Protein AF-A0A9D4YZ80-F1 (afdb_monomer)

Structure (mmCIF, N/CA/C/O backbone):
data_AF-A0A9D4YZ80-F1
#
_entry.id   AF-A0A9D4YZ80-F1
#
loop_
_atom_site.group_PDB
_atom_site.id
_atom_site.type_symbol
_atom_site.label_atom_id
_atom_site.label_alt_id
_atom_site.label_comp_id
_atom_site.label_asym_id
_atom_site.label_entity_id
_atom_site.label_seq_id
_atom_site.pdbx_PDB_ins_code
_atom_site.Cartn_x
_atom_site.Cartn_y
_atom_site.Cartn_z
_atom_site.occupancy
_atom_site.B_iso_or_equiv
_atom_site.auth_seq_id
_atom_site.auth_comp_id
_atom_site.auth_asym_id
_atom_site.auth_atom_id
_atom_site.pdbx_PDB_model_num
ATOM 1 N N . MET A 1 1 ? 17.895 -20.920 -11.383 1.00 48.09 1 MET A N 1
ATOM 2 C CA . MET A 1 1 ? 16.432 -21.147 -11.436 1.00 48.09 1 MET A CA 1
ATOM 3 C C . MET A 1 1 ? 15.690 -19.825 -11.535 1.00 48.09 1 MET A C 1
ATOM 5 O O . MET A 1 1 ? 15.567 -19.125 -10.533 1.00 48.09 1 MET A O 1
ATOM 9 N N . ASP A 1 2 ? 15.271 -19.435 -12.742 1.00 54.12 2 ASP A N 1
ATOM 10 C CA . ASP A 1 2 ? 14.432 -18.252 -12.978 1.00 54.12 2 ASP A CA 1
ATOM 11 C C . ASP A 1 2 ? 13.034 -18.451 -12.386 1.00 54.12 2 ASP A C 1
ATOM 13 O O . ASP A 1 2 ? 12.357 -19.422 -12.682 1.00 54.12 2 ASP A O 1
ATOM 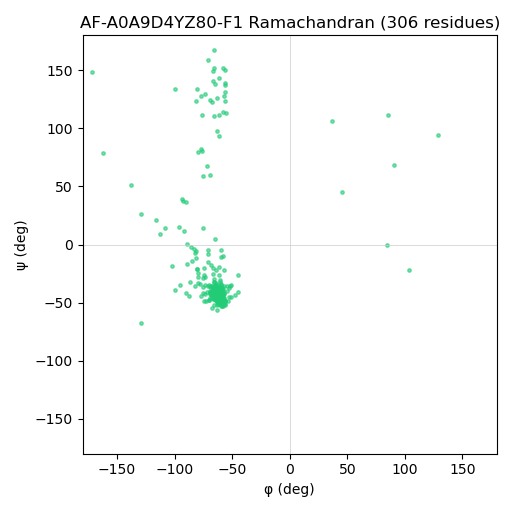17 N N . ILE A 1 3 ? 12.637 -17.543 -11.488 1.00 58.16 3 ILE A N 1
ATOM 18 C CA . ILE A 1 3 ? 11.350 -17.590 -10.761 1.00 58.16 3 ILE A CA 1
ATOM 19 C C . ILE A 1 3 ? 10.219 -17.001 -11.612 1.00 58.16 3 ILE A C 1
ATOM 21 O O . ILE A 1 3 ? 9.056 -17.022 -11.225 1.00 58.16 3 ILE A O 1
ATOM 25 N N . PHE A 1 4 ? 10.540 -16.477 -12.795 1.00 57.41 4 PHE A N 1
ATOM 26 C CA . PHE A 1 4 ? 9.513 -16.173 -13.774 1.00 57.41 4 PHE A CA 1
ATOM 27 C C . PHE A 1 4 ? 9.100 -17.501 -14.390 1.00 57.41 4 PHE A C 1
ATOM 29 O O . PHE A 1 4 ? 9.925 -18.122 -15.060 1.00 57.41 4 PHE A O 1
ATOM 36 N N . PRO A 1 5 ? 7.875 -17.975 -14.141 1.00 61.09 5 PRO A N 1
ATOM 37 C CA . PRO A 1 5 ? 7.445 -19.198 -14.774 1.00 61.09 5 PRO A CA 1
ATOM 38 C C . PRO A 1 5 ? 7.456 -18.989 -16.296 1.00 61.09 5 PRO A C 1
ATOM 40 O O . PRO A 1 5 ? 7.176 -17.889 -16.783 1.00 61.09 5 PRO A O 1
ATOM 43 N N . ALA A 1 6 ? 7.832 -20.035 -17.033 1.00 66.62 6 ALA A N 1
ATOM 44 C CA . ALA A 1 6 ? 8.187 -19.978 -18.457 1.00 66.62 6 ALA A CA 1
ATOM 45 C C . ALA A 1 6 ? 7.082 -19.428 -19.387 1.00 66.62 6 ALA A C 1
ATOM 47 O O . ALA A 1 6 ? 7.341 -19.145 -20.549 1.00 66.62 6 ALA A O 1
ATOM 48 N N . TRP A 1 7 ? 5.861 -19.244 -18.881 1.00 68.44 7 TRP A N 1
ATOM 49 C CA . TRP A 1 7 ? 4.706 -18.728 -19.616 1.00 68.44 7 TRP A CA 1
ATOM 50 C C . TRP A 1 7 ? 4.600 -17.195 -19.654 1.00 68.44 7 TRP A C 1
ATOM 52 O O . TRP A 1 7 ? 3.684 -16.669 -20.286 1.00 68.44 7 TRP A O 1
ATOM 62 N N . PHE A 1 8 ? 5.498 -16.445 -19.002 1.00 74.50 8 PHE A N 1
ATOM 63 C CA . PHE A 1 8 ? 5.501 -14.987 -19.152 1.00 74.50 8 PHE A CA 1
ATOM 64 C C . PHE A 1 8 ? 6.123 -14.564 -20.491 1.00 74.50 8 PHE A C 1
ATOM 66 O O . PHE A 1 8 ? 7.267 -14.928 -20.762 1.00 74.50 8 PHE A O 1
ATOM 73 N N . PRO A 1 9 ? 5.441 -13.723 -21.294 1.00 85.19 9 PRO A N 1
ATOM 74 C CA . PRO A 1 9 ? 6.033 -13.166 -22.504 1.00 85.19 9 PRO A CA 1
ATOM 75 C C . PRO A 1 9 ? 7.337 -12.426 -22.181 1.00 85.19 9 PRO A C 1
ATOM 77 O O . PRO A 1 9 ? 7.382 -11.633 -21.237 1.00 85.19 9 PRO A O 1
ATOM 80 N N . GLU A 1 10 ? 8.384 -12.599 -22.992 1.00 87.00 10 GLU A N 1
ATOM 81 C CA . GLU A 1 10 ? 9.694 -11.956 -22.769 1.00 87.00 10 GLU A CA 1
ATOM 82 C C . GLU A 1 10 ? 9.592 -10.435 -22.592 1.00 87.00 10 GLU A C 1
ATOM 84 O O . GLU A 1 10 ? 10.262 -9.842 -21.743 1.00 87.00 10 GLU A O 1
ATOM 89 N N . ARG A 1 11 ? 8.688 -9.794 -23.347 1.00 87.12 11 ARG A N 1
ATOM 90 C CA . ARG A 1 11 ? 8.408 -8.353 -23.243 1.00 87.12 11 ARG A CA 1
ATOM 91 C C . ARG A 1 11 ? 7.941 -7.950 -21.847 1.00 87.12 11 ARG A C 1
ATOM 93 O O . ARG A 1 11 ? 8.291 -6.873 -21.370 1.00 87.12 11 ARG A O 1
ATOM 100 N N . GLU A 1 12 ? 7.158 -8.800 -21.190 1.00 88.62 12 GLU A N 1
ATOM 101 C CA . GLU A 1 12 ? 6.686 -8.548 -19.835 1.00 88.62 12 GLU A CA 1
ATOM 102 C C . GLU A 1 12 ? 7.825 -8.691 -18.821 1.00 88.62 12 GLU A C 1
ATOM 104 O O . GLU A 1 12 ? 7.966 -7.848 -17.935 1.00 88.62 12 GLU A O 1
ATOM 109 N N . VAL A 1 13 ? 8.688 -9.697 -18.979 1.00 88.50 13 VAL A N 1
ATOM 110 C CA . VAL A 1 13 ? 9.878 -9.866 -18.132 1.00 88.50 13 VAL A CA 1
ATOM 111 C C . VAL A 1 13 ? 10.822 -8.666 -18.269 1.00 88.50 13 VAL A C 1
ATOM 113 O O . VAL A 1 13 ? 11.297 -8.147 -17.256 1.00 88.50 13 VAL A O 1
ATOM 116 N N . ALA A 1 14 ? 11.050 -8.181 -19.493 1.00 90.75 14 ALA A N 1
ATOM 117 C CA . ALA A 1 14 ? 11.867 -6.999 -19.759 1.00 90.75 14 ALA A CA 1
ATOM 118 C C . ALA A 1 14 ? 11.287 -5.743 -19.089 1.00 90.75 14 ALA A C 1
ATOM 120 O O . ALA A 1 14 ? 11.984 -5.093 -18.309 1.00 90.75 14 ALA A O 1
ATOM 121 N N . PHE A 1 15 ? 9.994 -5.463 -19.298 1.00 91.88 15 PHE A N 1
ATOM 122 C CA . PHE A 1 15 ? 9.301 -4.343 -18.652 1.00 91.88 15 PHE A CA 1
ATOM 123 C C . PHE A 1 15 ? 9.448 -4.385 -17.126 1.00 91.88 15 PHE A C 1
ATOM 125 O O . PHE A 1 15 ? 9.825 -3.390 -16.506 1.00 91.88 15 PHE A O 1
ATOM 132 N N . ARG A 1 16 ? 9.204 -5.551 -16.514 1.00 89.25 16 ARG A N 1
ATOM 133 C CA . ARG A 1 16 ? 9.289 -5.737 -15.058 1.00 89.25 16 ARG A CA 1
ATOM 134 C C . ARG A 1 16 ? 10.690 -5.463 -14.524 1.00 89.25 16 ARG A C 1
ATOM 136 O O . ARG A 1 16 ? 10.823 -4.780 -13.511 1.00 89.25 16 ARG A O 1
ATOM 143 N N . ARG A 1 17 ? 11.726 -5.974 -15.197 1.00 91.38 17 ARG A N 1
ATOM 144 C CA . ARG A 1 17 ? 13.127 -5.743 -14.812 1.00 91.38 17 ARG A CA 1
ATOM 145 C C . ARG A 1 17 ? 13.478 -4.260 -14.898 1.00 91.38 17 ARG A C 1
ATOM 147 O O . ARG A 1 17 ? 14.006 -3.721 -13.931 1.00 91.38 17 ARG A O 1
ATOM 154 N N . THR A 1 18 ? 13.124 -3.589 -15.995 1.00 91.88 18 THR A N 1
ATOM 155 C CA . THR A 1 18 ? 13.374 -2.150 -16.173 1.00 91.88 18 THR A CA 1
ATOM 156 C C . THR A 1 18 ? 12.630 -1.311 -15.133 1.00 91.88 18 THR A C 1
ATOM 158 O O . THR A 1 18 ? 13.215 -0.412 -14.534 1.00 91.88 18 THR A O 1
ATOM 161 N N . ALA A 1 19 ? 11.357 -1.615 -14.867 1.00 89.69 19 ALA A N 1
ATOM 162 C CA . ALA A 1 19 ? 10.563 -0.904 -13.868 1.00 89.69 19 ALA A CA 1
ATOM 163 C C . ALA A 1 19 ? 11.130 -1.081 -12.449 1.00 89.69 19 ALA A C 1
ATOM 165 O O . ALA A 1 19 ? 11.281 -0.101 -11.718 1.00 89.69 19 ALA A O 1
ATOM 166 N N . ALA A 1 20 ? 11.486 -2.314 -12.072 1.00 91.12 20 ALA A N 1
ATOM 167 C CA . ALA A 1 20 ? 12.086 -2.616 -10.775 1.00 91.12 20 ALA A CA 1
ATOM 168 C C . ALA A 1 20 ? 13.453 -1.941 -10.598 1.00 91.12 20 ALA A C 1
ATOM 170 O O . ALA A 1 20 ? 13.733 -1.404 -9.527 1.00 91.12 20 ALA A O 1
ATOM 171 N N . ASP A 1 21 ? 14.279 -1.917 -11.645 1.00 92.31 21 ASP A N 1
ATOM 172 C CA . ASP A 1 21 ? 15.579 -1.251 -11.603 1.00 92.31 21 ASP A CA 1
ATOM 173 C C . ASP A 1 21 ? 15.441 0.270 -11.424 1.00 92.31 21 ASP A C 1
ATOM 175 O O . ASP A 1 21 ? 16.086 0.851 -10.549 1.00 92.31 21 ASP A O 1
ATOM 179 N N . ARG A 1 22 ? 14.514 0.907 -12.155 1.00 89.19 22 ARG A N 1
ATOM 180 C CA . ARG A 1 22 ? 14.208 2.342 -11.999 1.00 89.19 22 ARG A CA 1
ATOM 181 C C . ARG A 1 22 ? 13.734 2.691 -10.584 1.00 89.19 22 ARG A C 1
ATOM 183 O O . ARG A 1 22 ? 14.051 3.768 -10.085 1.00 89.19 22 ARG A O 1
ATOM 190 N N . CYS A 1 23 ? 13.000 1.795 -9.923 1.00 89.38 23 CYS A N 1
ATOM 191 C CA . CYS A 1 23 ? 12.493 2.035 -8.568 1.00 89.38 23 CYS A CA 1
ATOM 192 C C . CYS A 1 23 ? 13.538 1.788 -7.469 1.00 89.38 23 CYS A C 1
ATOM 194 O O . CYS A 1 23 ? 13.414 2.361 -6.390 1.00 89.38 23 CYS A O 1
ATOM 196 N N . ALA A 1 24 ? 14.596 1.012 -7.732 1.00 91.75 24 ALA A N 1
ATOM 197 C CA . ALA A 1 24 ? 15.526 0.542 -6.703 1.00 91.75 24 ALA A CA 1
ATOM 198 C C . ALA A 1 24 ? 16.145 1.671 -5.856 1.00 91.75 24 ALA A C 1
ATOM 200 O O . ALA A 1 24 ? 16.268 1.546 -4.640 1.00 91.75 24 ALA A O 1
ATOM 201 N N . ASN A 1 25 ? 16.508 2.803 -6.468 1.00 88.88 25 ASN A N 1
ATOM 202 C CA . ASN A 1 25 ? 17.097 3.927 -5.732 1.00 88.88 25 ASN A CA 1
ATOM 203 C C . ASN A 1 25 ? 16.081 4.612 -4.801 1.00 88.88 25 ASN A C 1
ATOM 205 O O . ASN A 1 25 ? 16.428 4.941 -3.664 1.00 88.88 25 ASN A O 1
ATOM 209 N N . ALA A 1 26 ? 14.845 4.802 -5.274 1.00 87.44 26 ALA A N 1
ATOM 210 C CA . ALA A 1 26 ? 13.761 5.379 -4.482 1.00 87.44 26 ALA A CA 1
ATOM 211 C C . ALA A 1 26 ? 13.359 4.436 -3.341 1.00 87.44 26 ALA A C 1
ATOM 213 O O . ALA A 1 26 ? 13.242 4.873 -2.198 1.00 87.44 26 ALA A O 1
ATOM 214 N N . ASP A 1 27 ? 13.256 3.137 -3.634 1.00 90.38 27 ASP A N 1
ATOM 215 C CA . ASP A 1 27 ? 12.972 2.098 -2.645 1.00 90.38 27 ASP A CA 1
ATOM 216 C C . ASP A 1 27 ? 14.057 2.083 -1.557 1.00 90.38 27 ASP A C 1
ATOM 218 O O . ASP A 1 27 ? 13.745 2.126 -0.372 1.00 90.38 27 ASP A O 1
ATOM 222 N N . ARG A 1 28 ? 15.345 2.134 -1.927 1.00 91.81 28 ARG A N 1
ATOM 223 C CA . ARG A 1 28 ? 16.458 2.209 -0.964 1.00 91.81 28 ARG A CA 1
ATOM 224 C C . ARG A 1 28 ? 16.335 3.406 -0.022 1.00 91.81 28 ARG A C 1
ATOM 226 O O . ARG A 1 28 ? 16.530 3.253 1.182 1.00 91.81 28 ARG A O 1
ATOM 233 N N . ALA A 1 29 ? 16.080 4.595 -0.570 1.00 87.88 29 ALA A N 1
ATOM 234 C CA . ALA A 1 29 ? 15.945 5.806 0.232 1.00 87.88 29 ALA A CA 1
ATOM 235 C C . ALA A 1 29 ? 14.743 5.696 1.180 1.00 87.88 29 ALA A C 1
ATOM 237 O O . ALA A 1 29 ? 14.896 5.909 2.382 1.00 87.88 29 ALA A O 1
ATOM 238 N N . GLY A 1 30 ? 13.584 5.282 0.658 1.00 84.88 30 GLY A N 1
ATOM 239 C CA . GLY A 1 30 ? 12.366 5.093 1.443 1.00 84.88 30 GLY A CA 1
ATOM 240 C C . GLY A 1 30 ? 12.535 4.079 2.574 1.00 84.88 30 GLY A C 1
ATOM 241 O O . GLY A 1 30 ? 12.117 4.345 3.697 1.00 84.88 30 GLY A O 1
ATOM 242 N N . LEU A 1 31 ? 13.209 2.953 2.319 1.00 89.56 31 LEU A N 1
ATOM 243 C CA . LEU A 1 31 ? 13.448 1.911 3.322 1.00 89.56 31 LEU A CA 1
ATOM 244 C C . LEU A 1 31 ? 14.335 2.385 4.474 1.00 89.56 31 LEU A C 1
ATOM 246 O O . LEU A 1 31 ? 13.997 2.144 5.630 1.00 89.56 31 LEU A O 1
ATOM 250 N N . ARG A 1 32 ? 15.429 3.098 4.180 1.00 89.81 32 ARG A N 1
ATOM 251 C CA . ARG A 1 32 ? 16.314 3.653 5.219 1.00 89.81 32 ARG A CA 1
ATOM 252 C C . ARG A 1 32 ? 15.601 4.674 6.088 1.00 89.81 32 ARG A C 1
ATOM 254 O O . ARG A 1 32 ? 15.731 4.657 7.306 1.00 89.81 32 ARG A O 1
ATOM 261 N N . TRP A 1 33 ? 14.836 5.563 5.465 1.00 85.06 33 TRP A N 1
ATOM 262 C CA . TRP A 1 33 ? 14.048 6.535 6.209 1.00 85.06 33 TRP A CA 1
ATOM 263 C C . TRP A 1 33 ? 12.976 5.866 7.069 1.00 85.06 33 TRP A C 1
ATOM 265 O O . TRP A 1 33 ? 12.869 6.184 8.248 1.00 85.06 33 TRP A O 1
ATOM 275 N N . CYS A 1 34 ? 12.235 4.904 6.513 1.00 84.75 34 CYS A N 1
ATOM 276 C CA . CYS A 1 34 ? 11.232 4.142 7.254 1.00 84.75 34 CYS A CA 1
ATOM 277 C C . CYS A 1 34 ? 11.850 3.433 8.468 1.00 84.75 34 CYS A C 1
ATOM 279 O O . CYS A 1 34 ? 11.320 3.555 9.567 1.00 84.75 34 CYS A O 1
ATOM 281 N N . SER A 1 35 ? 12.995 2.767 8.288 1.00 86.75 35 SER A N 1
ATOM 282 C CA . SER A 1 35 ? 13.739 2.117 9.373 1.00 86.75 35 SER A CA 1
ATOM 283 C C . SER A 1 35 ? 14.136 3.103 10.477 1.00 86.75 35 SER A C 1
ATOM 285 O O . SER A 1 35 ? 13.843 2.880 11.648 1.00 86.75 35 SER A O 1
ATOM 287 N N . ARG A 1 36 ? 14.744 4.239 10.112 1.00 88.19 36 ARG A N 1
ATOM 288 C CA . ARG A 1 36 ? 15.183 5.260 11.078 1.00 88.19 36 ARG A CA 1
ATOM 289 C C . ARG A 1 36 ? 14.020 5.861 11.857 1.00 88.19 36 ARG A C 1
ATOM 291 O O . ARG A 1 36 ? 14.121 6.000 13.068 1.00 88.19 36 ARG A O 1
ATOM 298 N N . LEU A 1 37 ? 12.923 6.195 11.179 1.00 82.50 37 LEU A N 1
ATOM 299 C CA . LEU A 1 37 ? 11.739 6.757 11.830 1.00 82.50 37 LEU A CA 1
ATOM 300 C C . LEU A 1 37 ? 11.084 5.752 12.776 1.00 82.50 37 LEU A C 1
ATOM 302 O O . LEU A 1 37 ? 10.715 6.121 13.884 1.00 82.50 37 LEU A O 1
ATOM 306 N N . LEU A 1 38 ? 10.989 4.483 12.377 1.00 83.50 38 LEU A N 1
ATOM 307 C CA . LEU A 1 38 ? 10.473 3.423 13.242 1.00 83.50 38 LEU A CA 1
ATOM 308 C C . LEU A 1 38 ? 11.372 3.166 14.449 1.00 83.50 38 LEU A C 1
ATOM 310 O O . LEU A 1 38 ? 10.865 2.920 15.539 1.00 83.50 38 LEU A O 1
ATOM 314 N N . LEU A 1 39 ? 12.691 3.251 14.274 1.00 84.75 39 LEU A N 1
ATOM 315 C CA . LEU A 1 39 ? 13.634 3.144 15.380 1.00 84.75 39 LEU A CA 1
ATOM 316 C C . LEU A 1 39 ? 13.482 4.318 16.350 1.00 84.75 39 LEU A C 1
ATOM 318 O O . LEU A 1 39 ? 13.393 4.091 17.548 1.00 84.75 39 LEU A O 1
ATOM 322 N N . VAL A 1 40 ? 13.398 5.556 15.850 1.00 83.06 40 VAL A N 1
ATOM 323 C CA . VAL A 1 40 ? 13.133 6.737 16.689 1.00 83.06 40 VAL A CA 1
ATOM 324 C C . VAL A 1 40 ? 11.802 6.582 17.418 1.00 83.06 40 VAL A C 1
ATOM 326 O O . VAL A 1 40 ? 11.749 6.782 18.625 1.00 83.06 40 VAL A O 1
ATOM 329 N N . TYR A 1 41 ? 10.749 6.155 16.719 1.00 79.88 41 TYR A N 1
ATOM 330 C CA . TYR A 1 41 ? 9.457 5.864 17.332 1.00 79.88 41 TYR A CA 1
ATOM 331 C C . TYR A 1 41 ? 9.593 4.831 18.457 1.00 79.88 41 TYR A C 1
ATOM 333 O O . TYR A 1 41 ? 9.122 5.091 19.559 1.00 79.88 41 TYR A O 1
ATOM 341 N N . ALA A 1 42 ? 10.286 3.711 18.226 1.00 81.25 42 ALA A N 1
ATOM 342 C CA . ALA A 1 42 ? 10.525 2.696 19.252 1.00 81.25 42 ALA A CA 1
ATOM 343 C C . ALA A 1 42 ? 11.325 3.234 20.447 1.00 81.25 42 ALA A C 1
ATOM 345 O O . ALA A 1 42 ? 10.981 2.929 21.582 1.00 81.25 42 ALA A O 1
ATOM 346 N N . LEU A 1 43 ? 12.357 4.051 20.210 1.00 82.88 43 LEU A N 1
ATOM 347 C CA . LEU A 1 43 ? 13.182 4.667 21.256 1.00 82.88 43 LEU A CA 1
ATOM 348 C C . LEU A 1 43 ? 12.398 5.667 22.110 1.00 82.88 43 LEU A C 1
ATOM 350 O O . LEU A 1 43 ? 12.559 5.694 23.325 1.00 82.88 43 LEU A O 1
ATOM 354 N N . LEU A 1 44 ? 11.528 6.468 21.499 1.00 78.00 44 LEU A N 1
ATOM 355 C CA . LEU A 1 44 ? 10.683 7.411 22.235 1.00 78.00 44 LEU A CA 1
ATOM 356 C C . LEU A 1 44 ? 9.557 6.701 22.995 1.00 78.00 44 LEU A C 1
ATOM 358 O O . LEU A 1 44 ? 9.111 7.170 24.037 1.00 78.00 44 LEU A O 1
ATOM 362 N N . ASN A 1 45 ? 9.129 5.548 22.489 1.00 70.88 45 ASN A N 1
ATOM 363 C CA . ASN A 1 45 ? 8.111 4.700 23.091 1.00 70.88 45 ASN A CA 1
ATOM 364 C C . ASN A 1 45 ? 8.722 3.566 23.938 1.00 70.88 45 ASN A C 1
ATOM 366 O O . ASN A 1 45 ? 8.026 2.648 24.343 1.00 70.88 45 ASN A O 1
ATOM 370 N N . LEU A 1 46 ? 10.005 3.630 24.295 1.00 70.06 46 LEU A N 1
ATOM 371 C CA . LEU A 1 46 ? 10.657 2.633 25.158 1.00 70.06 46 LEU A CA 1
ATOM 372 C C . LEU A 1 46 ? 10.263 2.769 26.645 1.00 70.06 46 LEU A C 1
ATOM 374 O O . LEU A 1 46 ? 10.898 2.189 27.522 1.00 70.06 46 LEU A O 1
ATOM 378 N N . SER A 1 47 ? 9.203 3.535 26.928 1.00 63.69 47 SER A N 1
ATOM 379 C CA . SER A 1 47 ? 8.614 3.679 28.256 1.00 63.69 47 SER A CA 1
ATOM 380 C C . SER A 1 47 ? 8.223 2.305 28.826 1.00 63.69 47 SER A C 1
ATOM 382 O O . SER A 1 47 ? 7.653 1.485 28.100 1.00 63.69 47 SER A O 1
ATOM 384 N N . PRO A 1 48 ? 8.462 2.038 30.126 1.00 57.72 48 PRO A N 1
ATOM 385 C CA . PRO A 1 48 ? 8.219 0.735 30.763 1.00 57.72 48 PRO A CA 1
ATOM 386 C C . PRO A 1 48 ? 6.758 0.250 30.706 1.00 57.72 48 PRO A C 1
ATOM 388 O O . PRO A 1 48 ? 6.482 -0.910 31.002 1.00 57.72 48 PRO A O 1
ATOM 391 N N . HIS A 1 49 ? 5.816 1.104 30.296 1.00 55.53 49 HIS A N 1
ATOM 392 C CA . HIS A 1 49 ? 4.410 0.745 30.087 1.00 55.53 49 HIS A CA 1
ATOM 393 C C . HIS A 1 49 ? 4.111 0.089 28.729 1.00 55.53 49 HIS A C 1
ATOM 395 O O . HIS A 1 49 ? 3.003 -0.403 28.532 1.00 55.53 49 HIS A O 1
ATOM 401 N N . LEU A 1 50 ? 5.079 0.028 27.810 1.00 52.59 50 LEU A N 1
ATOM 402 C CA . LEU A 1 50 ? 4.981 -0.706 26.541 1.00 52.59 50 LEU A CA 1
ATOM 403 C C . LEU A 1 50 ? 5.536 -2.133 26.652 1.00 52.59 50 LEU A C 1
ATOM 405 O O . LEU A 1 50 ? 6.123 -2.677 25.719 1.00 52.59 50 LEU A O 1
ATOM 409 N N . SER A 1 51 ? 5.303 -2.766 27.804 1.00 48.56 51 SER A N 1
ATOM 410 C CA . SER A 1 51 ? 5.701 -4.141 28.131 1.00 48.56 51 SER A CA 1
ATOM 411 C C . SER A 1 51 ? 5.025 -5.225 27.279 1.00 48.56 51 SER A C 1
ATOM 413 O O . SER A 1 51 ? 5.282 -6.414 27.476 1.00 48.56 51 SER A O 1
ATOM 415 N N . GLU A 1 52 ? 4.222 -4.861 26.277 1.00 63.22 52 GLU A N 1
ATOM 416 C CA . GLU A 1 52 ? 3.784 -5.800 25.250 1.00 63.22 52 GLU A CA 1
ATOM 417 C C . GLU A 1 52 ? 4.931 -6.061 24.263 1.0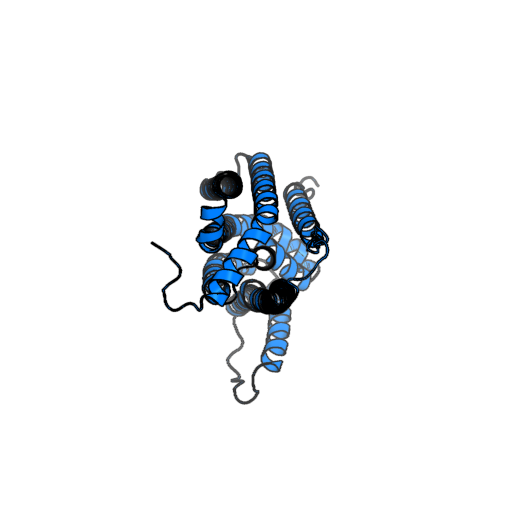0 63.22 52 GLU A C 1
ATOM 419 O O . GLU A 1 52 ? 4.995 -5.506 23.160 1.00 63.22 52 GLU A O 1
ATOM 424 N N . ALA A 1 53 ? 5.839 -6.951 24.682 1.00 62.56 53 ALA A N 1
ATOM 425 C CA . ALA A 1 53 ? 7.039 -7.387 23.967 1.00 62.56 53 ALA A CA 1
ATOM 426 C C . ALA A 1 53 ? 6.806 -7.707 22.474 1.00 62.56 53 ALA A C 1
ATOM 428 O O . ALA A 1 53 ? 7.722 -7.575 21.662 1.00 62.56 53 ALA A O 1
ATOM 429 N N . GLY A 1 54 ? 5.579 -8.079 22.090 1.00 71.19 54 GLY A N 1
ATOM 430 C CA . GLY A 1 54 ? 5.206 -8.364 20.706 1.00 71.19 54 GLY A CA 1
ATOM 431 C C . GLY A 1 54 ? 5.410 -7.185 19.746 1.00 71.19 54 GLY A C 1
ATOM 432 O O . GLY A 1 54 ? 5.958 -7.375 18.662 1.00 71.19 54 GLY A O 1
ATOM 433 N N . SER A 1 55 ? 5.028 -5.963 20.128 1.00 76.25 55 SER A N 1
ATOM 434 C CA . SER A 1 55 ? 5.096 -4.792 19.234 1.00 76.25 55 SER A CA 1
ATOM 435 C C . SER A 1 55 ? 6.538 -4.382 18.908 1.00 76.25 55 SER A C 1
ATOM 437 O O . SER A 1 55 ? 6.881 -4.180 17.740 1.00 76.25 55 SER A O 1
ATOM 439 N N . THR A 1 56 ? 7.412 -4.365 19.917 1.00 80.94 56 THR A N 1
ATOM 440 C CA . THR A 1 56 ? 8.845 -4.081 19.766 1.00 80.94 56 THR A CA 1
ATOM 441 C C . THR A 1 56 ? 9.520 -5.086 18.839 1.00 80.94 56 THR A C 1
ATOM 443 O O . THR A 1 56 ? 10.300 -4.688 17.974 1.00 80.94 56 THR A O 1
ATOM 446 N N . VAL A 1 57 ? 9.177 -6.377 18.944 1.00 82.88 57 VAL A N 1
ATOM 447 C CA . VAL A 1 57 ? 9.712 -7.418 18.050 1.00 82.88 57 VAL A CA 1
ATOM 448 C C . VAL A 1 57 ? 9.350 -7.131 16.591 1.00 82.88 57 VAL A C 1
ATOM 450 O O . VAL A 1 57 ? 10.230 -7.173 15.729 1.00 82.88 57 VAL A O 1
ATOM 453 N N . PHE A 1 58 ? 8.097 -6.767 16.297 1.00 83.12 58 PHE A N 1
ATOM 454 C CA . PHE A 1 58 ? 7.696 -6.406 14.933 1.00 83.12 58 PHE A CA 1
ATOM 455 C C . PHE A 1 58 ? 8.409 -5.152 14.420 1.00 83.12 58 PHE A C 1
ATOM 457 O O . PHE A 1 58 ? 8.812 -5.128 13.254 1.00 83.12 58 PHE A O 1
ATOM 464 N N . ILE A 1 59 ? 8.609 -4.133 15.265 1.00 85.19 59 ILE A N 1
ATOM 465 C CA . ILE A 1 59 ? 9.352 -2.925 14.879 1.00 85.19 59 ILE A CA 1
ATOM 466 C C . ILE A 1 59 ? 10.806 -3.276 14.551 1.00 85.19 59 ILE A C 1
ATOM 468 O O . ILE A 1 59 ? 11.287 -2.930 13.472 1.00 8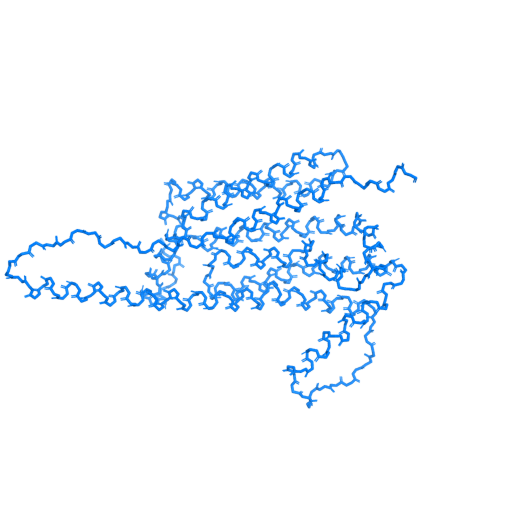5.19 59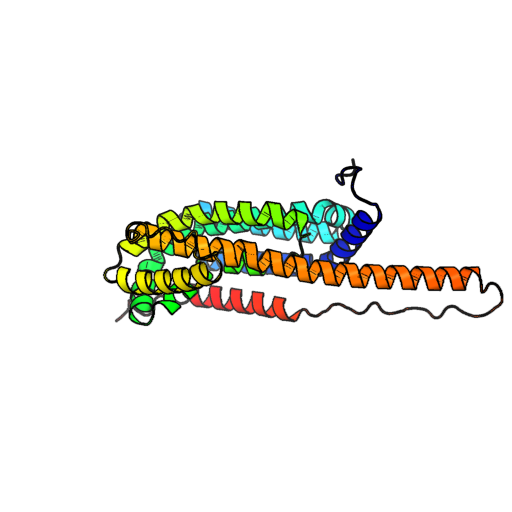 ILE A O 1
ATOM 472 N N . VAL A 1 60 ? 11.490 -4.015 15.428 1.00 87.31 60 VAL A N 1
ATOM 473 C CA . VAL A 1 60 ? 12.891 -4.413 15.227 1.00 87.31 60 VAL A CA 1
ATOM 474 C C . VAL A 1 60 ? 13.042 -5.261 13.965 1.00 87.31 60 VAL A C 1
ATOM 476 O O . VAL A 1 60 ? 13.873 -4.941 13.114 1.00 87.31 60 VAL A O 1
ATOM 479 N N . LEU A 1 61 ? 12.209 -6.292 13.782 1.00 88.38 61 LEU A N 1
ATOM 480 C CA . LEU A 1 61 ? 12.230 -7.134 12.580 1.00 88.38 61 LEU A CA 1
ATOM 481 C C . LEU A 1 61 ? 11.993 -6.316 11.307 1.00 88.38 61 LEU A C 1
ATOM 483 O O . LEU A 1 61 ? 12.653 -6.538 10.291 1.00 88.38 61 LEU A O 1
ATOM 487 N N . ARG A 1 62 ? 11.079 -5.343 11.356 1.00 88.75 62 ARG A N 1
ATOM 488 C CA . ARG A 1 62 ? 10.794 -4.449 10.233 1.00 88.75 62 ARG A CA 1
ATOM 489 C C . ARG A 1 62 ? 11.980 -3.542 9.907 1.00 88.75 62 ARG A C 1
ATOM 491 O O . ARG A 1 62 ? 12.317 -3.425 8.729 1.00 88.75 62 ARG A O 1
ATOM 498 N N . CYS A 1 63 ? 12.624 -2.941 10.907 1.00 89.62 63 CYS A N 1
ATOM 499 C CA . CYS A 1 63 ? 13.828 -2.125 10.719 1.00 89.62 63 CYS A CA 1
ATOM 500 C C . CYS A 1 63 ? 14.973 -2.954 10.122 1.00 89.62 63 CYS A C 1
ATOM 502 O O . CYS A 1 63 ? 15.584 -2.543 9.133 1.00 89.62 63 CYS A O 1
ATOM 504 N N . LEU A 1 64 ? 15.209 -4.158 10.657 1.00 91.75 64 LEU A N 1
ATOM 505 C CA . LEU A 1 64 ? 16.222 -5.084 10.149 1.00 91.75 64 LEU A CA 1
ATOM 506 C C . LEU A 1 64 ? 15.944 -5.496 8.701 1.00 91.75 64 LEU A C 1
ATOM 508 O O . LEU A 1 64 ? 16.852 -5.460 7.871 1.00 91.75 64 LEU A O 1
ATOM 512 N N . LEU A 1 65 ? 14.695 -5.842 8.367 1.00 93.38 65 LEU A N 1
ATOM 513 C CA . LEU A 1 65 ? 14.330 -6.189 6.995 1.00 93.38 65 LEU A CA 1
ATOM 514 C C . LEU A 1 65 ? 14.495 -4.988 6.055 1.00 93.38 65 LEU A C 1
ATOM 516 O O . LEU A 1 65 ? 15.042 -5.141 4.964 1.00 93.38 65 LEU A O 1
ATOM 520 N N . ALA A 1 66 ? 14.055 -3.796 6.462 1.00 92.06 66 ALA A N 1
ATOM 521 C CA . ALA A 1 66 ? 14.168 -2.589 5.649 1.00 92.06 66 ALA A CA 1
ATOM 522 C C . ALA A 1 66 ? 15.635 -2.235 5.348 1.00 92.06 66 ALA A C 1
ATOM 524 O O . ALA A 1 66 ? 15.983 -2.021 4.184 1.00 92.06 66 ALA A O 1
ATOM 525 N N . GLU A 1 67 ? 16.511 -2.247 6.357 1.00 94.69 67 GLU A N 1
ATOM 526 C CA . GLU A 1 67 ? 17.950 -2.015 6.168 1.00 94.69 67 GLU A CA 1
ATOM 527 C C . GLU A 1 67 ? 18.619 -3.140 5.377 1.00 94.69 67 GLU A C 1
ATOM 529 O O . GLU A 1 67 ? 19.416 -2.874 4.474 1.00 94.69 67 GLU A O 1
ATOM 534 N N . GLY A 1 68 ? 18.254 -4.397 5.640 1.00 95.19 68 GLY A N 1
ATOM 535 C CA . GLY A 1 68 ? 18.750 -5.554 4.898 1.00 95.19 68 GLY A CA 1
ATOM 536 C C . GLY A 1 68 ? 18.422 -5.465 3.405 1.00 95.19 68 GLY A C 1
ATOM 537 O O . GLY A 1 68 ? 19.296 -5.662 2.557 1.00 95.19 68 GLY A O 1
ATOM 538 N N . VAL A 1 69 ? 17.189 -5.084 3.059 1.00 95.75 69 VAL A N 1
ATOM 539 C CA . VAL A 1 69 ? 16.775 -4.859 1.666 1.00 95.75 69 VAL A CA 1
ATOM 540 C C . VAL A 1 69 ? 17.477 -3.633 1.076 1.00 95.75 69 VAL A C 1
ATOM 542 O O . VAL A 1 69 ? 17.968 -3.704 -0.052 1.00 95.75 69 VAL A O 1
ATOM 545 N N . ALA A 1 70 ? 17.604 -2.532 1.823 1.00 94.62 70 ALA A N 1
ATOM 546 C CA . ALA A 1 70 ? 18.333 -1.348 1.369 1.00 94.62 70 ALA A CA 1
ATOM 547 C C . ALA A 1 70 ? 19.812 -1.655 1.066 1.00 94.62 70 ALA A C 1
ATOM 549 O O . ALA A 1 70 ? 20.353 -1.191 0.057 1.00 94.62 70 ALA A O 1
ATOM 550 N N . LEU A 1 71 ? 20.462 -2.472 1.896 1.00 96.19 71 LEU A N 1
ATOM 551 C CA . LEU A 1 71 ? 21.822 -2.953 1.673 1.00 96.19 71 LEU A CA 1
ATOM 552 C C . LEU A 1 71 ? 21.891 -3.909 0.475 1.00 96.19 71 LEU A C 1
ATOM 554 O O . LEU A 1 71 ? 22.806 -3.792 -0.344 1.00 96.19 71 LEU A O 1
ATOM 558 N N . CYS A 1 72 ? 20.908 -4.803 0.323 1.00 97.00 72 CYS A N 1
ATOM 559 C CA . CYS A 1 72 ? 20.780 -5.695 -0.831 1.00 97.00 72 CYS A CA 1
ATOM 560 C C . CYS A 1 72 ? 20.683 -4.909 -2.148 1.00 97.00 72 CYS A C 1
ATOM 562 O O . CYS A 1 72 ? 21.354 -5.263 -3.115 1.00 97.00 72 CYS A O 1
ATOM 564 N N . ILE A 1 73 ? 19.948 -3.792 -2.181 1.00 95.88 73 ILE A N 1
ATOM 565 C CA . ILE A 1 73 ? 19.876 -2.912 -3.359 1.00 95.88 73 ILE A CA 1
ATOM 566 C C . ILE A 1 73 ? 21.265 -2.384 -3.750 1.00 95.88 73 ILE A C 1
ATOM 568 O O . ILE A 1 73 ? 21.592 -2.349 -4.935 1.00 95.88 73 ILE A O 1
ATOM 572 N N . VAL A 1 74 ? 22.092 -1.995 -2.774 1.00 95.69 74 VAL A N 1
ATOM 573 C CA . VAL A 1 74 ? 23.441 -1.454 -3.026 1.00 95.69 74 VAL A CA 1
ATOM 574 C C . VAL A 1 74 ? 24.421 -2.549 -3.434 1.00 95.69 74 VAL A C 1
ATOM 576 O O . VAL A 1 74 ? 25.151 -2.394 -4.407 1.00 95.69 74 VAL A O 1
ATOM 579 N N . ARG A 1 75 ? 24.455 -3.654 -2.686 1.00 97.31 75 ARG A N 1
ATOM 580 C CA . ARG A 1 75 ? 25.479 -4.699 -2.834 1.00 97.31 75 ARG A CA 1
ATOM 581 C C . ARG A 1 75 ? 25.123 -5.742 -3.889 1.00 97.31 75 ARG A C 1
ATOM 583 O O . ARG A 1 75 ? 26.011 -6.305 -4.516 1.00 97.31 75 ARG A O 1
ATOM 590 N N . ARG A 1 76 ? 23.834 -6.034 -4.068 1.00 97.00 76 ARG A N 1
ATOM 591 C CA . ARG A 1 76 ? 23.315 -7.111 -4.925 1.00 97.00 76 ARG A CA 1
ATOM 592 C C . ARG A 1 76 ? 22.090 -6.647 -5.719 1.00 97.00 76 ARG A C 1
ATOM 594 O O . ARG A 1 76 ? 21.074 -7.339 -5.772 1.00 97.00 76 ARG A O 1
ATOM 601 N N . ARG A 1 77 ? 22.201 -5.502 -6.404 1.00 95.69 77 ARG A N 1
ATOM 602 C CA . ARG A 1 77 ? 21.112 -4.888 -7.192 1.00 95.69 77 ARG A CA 1
ATOM 603 C C . ARG A 1 77 ? 20.390 -5.873 -8.117 1.00 95.69 77 ARG A C 1
ATOM 605 O O . ARG A 1 77 ? 19.166 -5.889 -8.150 1.00 95.69 77 ARG A O 1
ATOM 612 N N . ARG A 1 78 ? 21.128 -6.745 -8.817 1.00 95.69 78 ARG A N 1
ATOM 613 C CA . ARG A 1 78 ? 20.545 -7.771 -9.707 1.00 95.69 78 ARG A CA 1
ATOM 614 C C . ARG A 1 78 ? 19.621 -8.741 -8.964 1.00 95.69 78 ARG A C 1
ATOM 616 O O . ARG A 1 78 ? 18.551 -9.071 -9.471 1.00 95.69 78 ARG A O 1
ATOM 623 N N . LEU A 1 79 ? 20.018 -9.174 -7.764 1.00 95.88 79 LEU A N 1
ATOM 624 C CA . LEU A 1 79 ? 19.202 -10.039 -6.911 1.00 95.88 79 LEU A CA 1
ATOM 625 C C . LEU A 1 79 ? 17.948 -9.293 -6.452 1.00 95.88 79 LEU A C 1
ATOM 627 O O . LEU A 1 79 ? 16.846 -9.816 -6.578 1.00 95.88 79 LEU A O 1
ATOM 631 N N . TYR A 1 80 ? 18.103 -8.048 -5.998 1.00 95.81 80 TYR A N 1
ATOM 632 C CA . TYR A 1 80 ? 16.968 -7.212 -5.622 1.00 95.81 80 TYR A CA 1
ATOM 633 C C . TYR A 1 80 ? 15.965 -7.048 -6.770 1.00 95.81 80 TYR A C 1
ATOM 635 O O . TYR A 1 80 ? 14.793 -7.348 -6.589 1.00 95.81 80 TYR A O 1
ATOM 643 N N . VAL A 1 81 ? 16.410 -6.647 -7.964 1.00 94.50 81 VAL A N 1
ATOM 644 C CA . VAL A 1 81 ? 15.534 -6.446 -9.133 1.00 94.50 81 VAL A CA 1
ATOM 645 C C . VAL A 1 81 ? 14.764 -7.723 -9.475 1.00 94.50 81 VAL A C 1
ATOM 647 O O . VAL A 1 81 ? 13.565 -7.673 -9.746 1.00 94.50 81 VAL A O 1
ATOM 650 N N . ARG A 1 82 ? 15.434 -8.879 -9.407 1.00 92.75 82 ARG A N 1
ATOM 651 C CA . ARG A 1 82 ? 14.831 -10.197 -9.652 1.00 92.75 82 ARG A CA 1
ATOM 652 C C . ARG A 1 82 ? 13.768 -10.563 -8.612 1.00 92.75 82 ARG A C 1
ATOM 654 O O . ARG A 1 82 ? 12.733 -11.103 -8.985 1.00 92.75 82 ARG A O 1
ATOM 661 N N . HIS A 1 83 ? 14.013 -10.259 -7.338 1.00 94.25 83 HIS A N 1
ATOM 662 C CA . HIS A 1 83 ? 13.176 -10.669 -6.203 1.00 94.25 83 HIS A CA 1
ATOM 663 C C . HIS A 1 83 ? 12.377 -9.520 -5.568 1.00 94.25 83 HIS A C 1
ATOM 665 O O . HIS A 1 83 ? 11.828 -9.667 -4.476 1.00 94.25 83 HIS A O 1
ATOM 671 N N . ARG A 1 84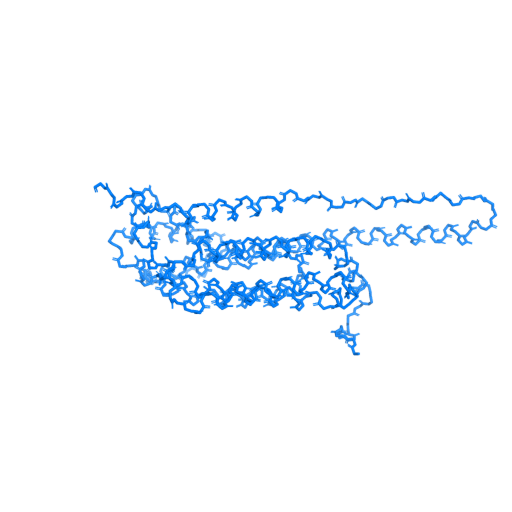 ? 12.271 -8.368 -6.240 1.00 93.31 84 ARG A N 1
ATOM 672 C CA . ARG A 1 84 ? 11.691 -7.137 -5.679 1.00 93.31 84 ARG A CA 1
ATOM 673 C C . ARG A 1 84 ? 10.301 -7.359 -5.092 1.00 93.31 84 ARG A C 1
ATOM 675 O O . ARG A 1 84 ? 10.026 -6.901 -3.991 1.00 93.31 84 ARG A O 1
ATOM 682 N N . GLN A 1 85 ? 9.441 -8.082 -5.811 1.00 91.38 85 GLN A N 1
ATOM 683 C CA . GLN A 1 85 ? 8.064 -8.340 -5.378 1.00 91.38 85 GLN A CA 1
ATOM 684 C C . GLN A 1 85 ? 8.029 -9.109 -4.049 1.00 91.38 85 GLN A C 1
ATOM 686 O O . GLN A 1 85 ? 7.225 -8.780 -3.183 1.00 91.38 85 GLN A O 1
ATOM 691 N N . GLN A 1 86 ? 8.938 -10.068 -3.843 1.00 94.00 86 GLN A N 1
ATOM 692 C CA . GLN A 1 86 ? 9.030 -10.847 -2.604 1.00 94.00 86 GLN A CA 1
ATOM 693 C C . GLN A 1 86 ? 9.512 -9.983 -1.435 1.00 94.00 86 GLN A C 1
ATOM 695 O O . GLN A 1 86 ? 8.885 -9.992 -0.379 1.00 94.00 86 GLN A O 1
ATOM 700 N N . PHE A 1 87 ? 10.564 -9.180 -1.636 1.00 94.56 87 PHE A N 1
ATOM 701 C CA . PHE A 1 87 ? 11.057 -8.258 -0.604 1.00 94.56 87 PHE A CA 1
ATOM 702 C C . PHE A 1 87 ? 9.987 -7.256 -0.175 1.00 94.56 87 PHE A C 1
ATOM 704 O O . PHE A 1 87 ? 9.751 -7.063 1.015 1.00 94.56 87 PHE A O 1
ATOM 711 N N . VAL A 1 88 ? 9.309 -6.648 -1.149 1.00 91.38 88 VAL A N 1
ATOM 712 C CA . VAL A 1 88 ? 8.222 -5.710 -0.878 1.00 91.38 88 VAL A CA 1
ATOM 713 C C . VAL A 1 88 ? 7.069 -6.422 -0.167 1.00 91.38 88 VAL A C 1
ATOM 715 O O . VAL A 1 88 ? 6.588 -5.919 0.838 1.00 91.38 88 VAL A O 1
ATOM 718 N N . THR A 1 89 ? 6.681 -7.623 -0.602 1.00 92.25 89 THR A N 1
ATOM 719 C CA . THR A 1 89 ? 5.633 -8.421 0.063 1.00 92.25 89 THR A CA 1
ATOM 720 C C . THR A 1 89 ? 5.964 -8.699 1.525 1.00 92.25 89 THR A C 1
ATOM 722 O O . THR A 1 89 ? 5.122 -8.473 2.387 1.00 92.25 89 THR A O 1
ATOM 725 N N . ALA A 1 90 ? 7.194 -9.120 1.827 1.00 93.25 90 ALA A N 1
ATOM 726 C CA . ALA A 1 90 ? 7.627 -9.351 3.202 1.00 93.25 90 ALA A CA 1
ATOM 727 C C . ALA A 1 90 ? 7.511 -8.075 4.058 1.00 93.25 90 ALA A C 1
ATOM 729 O O . ALA A 1 90 ? 7.019 -8.124 5.183 1.00 93.25 90 ALA A O 1
ATOM 730 N N . LEU A 1 91 ? 7.870 -6.911 3.503 1.00 91.06 91 LEU A N 1
ATOM 731 C CA . LEU A 1 91 ? 7.697 -5.618 4.175 1.00 91.06 91 LEU A CA 1
ATOM 732 C C . LEU A 1 91 ? 6.219 -5.257 4.408 1.00 91.06 91 LEU A C 1
ATOM 734 O O . LEU A 1 91 ? 5.899 -4.666 5.441 1.00 91.06 91 LEU A O 1
ATOM 738 N N . PHE A 1 92 ? 5.317 -5.607 3.488 1.00 89.94 92 PHE A N 1
ATOM 739 C CA . PHE A 1 92 ? 3.870 -5.430 3.669 1.00 89.94 92 PHE A CA 1
ATOM 740 C C . PHE A 1 92 ? 3.301 -6.346 4.748 1.00 89.94 92 PHE A C 1
ATOM 742 O O . PHE A 1 92 ? 2.515 -5.898 5.582 1.00 89.94 92 PHE A O 1
ATOM 749 N N . VAL A 1 93 ? 3.713 -7.613 4.755 1.00 90.38 93 VAL A N 1
ATOM 750 C CA . VAL A 1 93 ? 3.293 -8.584 5.770 1.00 90.38 93 VAL A CA 1
ATOM 751 C C . VAL A 1 93 ? 3.749 -8.121 7.150 1.00 90.38 93 VAL A C 1
ATOM 753 O O . VAL A 1 93 ? 2.929 -8.051 8.059 1.00 90.38 93 VAL A O 1
ATOM 756 N N . LEU A 1 94 ? 5.008 -7.691 7.297 1.00 88.62 94 LEU A N 1
ATOM 757 C CA . LEU A 1 94 ? 5.494 -7.130 8.561 1.00 88.62 94 LEU A CA 1
ATOM 758 C C . LEU A 1 94 ? 4.778 -5.829 8.949 1.00 88.62 94 LEU A C 1
ATOM 760 O O . LEU A 1 94 ? 4.572 -5.597 10.134 1.00 88.62 94 LEU A O 1
ATOM 764 N N . LEU A 1 95 ? 4.390 -4.977 7.986 1.00 86.19 95 LEU A N 1
ATOM 765 C CA . LEU A 1 95 ? 3.610 -3.760 8.285 1.00 86.19 95 LEU A CA 1
ATOM 766 C C . LEU A 1 95 ? 2.254 -4.129 8.865 1.00 86.19 95 LEU A C 1
ATOM 768 O O . LEU A 1 95 ? 1.818 -3.566 9.860 1.00 86.19 95 LEU A O 1
ATOM 772 N N . THR A 1 96 ? 1.595 -5.075 8.209 1.00 86.75 96 THR A N 1
ATOM 773 C CA . THR A 1 96 ? 0.256 -5.516 8.578 1.00 86.75 96 THR A CA 1
ATOM 774 C C . THR A 1 96 ? 0.300 -6.208 9.932 1.00 86.75 96 THR A C 1
ATOM 776 O O . THR A 1 96 ? -0.488 -5.863 10.800 1.00 86.75 96 THR A O 1
ATOM 779 N N . GLY A 1 97 ? 1.280 -7.088 10.163 1.00 85.94 97 GLY A N 1
ATOM 780 C CA . GLY A 1 97 ? 1.512 -7.712 11.466 1.00 85.94 97 GLY A CA 1
ATOM 781 C C . GLY A 1 97 ? 1.763 -6.690 12.576 1.00 85.94 97 GLY A C 1
ATOM 782 O O . GLY A 1 97 ? 1.152 -6.790 13.635 1.00 85.94 97 GLY A O 1
ATOM 783 N N . LEU A 1 98 ? 2.575 -5.658 12.313 1.00 84.25 98 LEU A N 1
ATOM 784 C CA . LEU A 1 98 ? 2.786 -4.560 13.258 1.00 84.25 98 LEU A CA 1
ATOM 785 C C . LEU A 1 98 ? 1.482 -3.805 13.556 1.00 84.25 98 LEU A C 1
ATOM 787 O O . LEU A 1 98 ? 1.165 -3.591 14.721 1.00 84.25 98 LEU A O 1
ATOM 791 N N . ASN A 1 99 ? 0.707 -3.444 12.530 1.00 82.38 99 ASN A N 1
ATOM 792 C CA . ASN A 1 99 ? -0.578 -2.760 12.701 1.00 82.38 99 ASN A CA 1
ATOM 793 C C . ASN A 1 99 ? -1.589 -3.620 13.473 1.00 82.38 99 ASN A C 1
ATOM 795 O O . ASN A 1 99 ? -2.340 -3.094 14.285 1.00 82.38 99 ASN A O 1
ATOM 799 N N . VAL A 1 100 ? -1.593 -4.939 13.258 1.00 83.06 100 VAL A N 1
ATOM 800 C CA . VAL A 1 100 ? -2.437 -5.878 14.011 1.00 83.06 100 VAL A CA 1
ATOM 801 C C . VAL A 1 100 ? -2.007 -5.938 15.478 1.00 83.06 100 VAL A C 1
ATOM 803 O O . VAL A 1 100 ? -2.856 -5.825 16.359 1.00 83.06 100 VAL A O 1
ATOM 806 N N . ALA A 1 101 ? -0.704 -6.063 15.746 1.00 81.44 101 ALA A N 1
ATOM 807 C CA . ALA A 1 101 ? -0.167 -6.137 17.103 1.00 81.44 101 ALA A CA 1
ATOM 808 C C . ALA A 1 101 ? -0.392 -4.833 17.888 1.00 81.44 101 ALA A C 1
ATOM 810 O O . ALA A 1 101 ? -0.824 -4.860 19.035 1.00 81.44 101 ALA A O 1
ATOM 811 N N . VAL A 1 102 ? -0.139 -3.685 17.259 1.00 76.56 102 VAL A N 1
ATOM 812 C CA . VAL A 1 102 ? -0.259 -2.365 17.893 1.00 76.56 102 VAL A CA 1
ATOM 813 C C . VAL A 1 102 ? -1.713 -1.892 17.956 1.00 76.56 102 VAL A C 1
ATOM 815 O O . VAL A 1 102 ? -2.103 -1.233 18.919 1.00 76.56 102 VAL A O 1
ATOM 818 N N . GLY A 1 103 ? -2.538 -2.246 16.968 1.00 72.44 103 GLY A N 1
ATOM 819 C CA . GLY A 1 103 ? -3.926 -1.795 16.865 1.00 72.44 103 GLY A CA 1
ATOM 820 C C . GLY A 1 103 ? -4.787 -2.193 18.065 1.00 72.44 103 GLY A C 1
ATOM 821 O O . GLY A 1 103 ? -5.633 -1.409 18.491 1.00 72.44 103 GLY A O 1
ATOM 822 N N . GLY A 1 104 ? -4.536 -3.361 18.668 1.00 69.31 104 GLY A N 1
ATOM 823 C CA . GLY A 1 104 ? -5.219 -3.790 19.895 1.00 69.31 104 GLY A CA 1
ATOM 824 C C . GLY A 1 104 ? -4.893 -2.910 21.109 1.00 69.31 104 GLY A C 1
ATOM 825 O O . GLY A 1 104 ? -5.791 -2.543 21.870 1.00 69.31 104 GLY A O 1
ATOM 826 N N . VAL A 1 105 ? -3.626 -2.512 21.257 1.00 71.38 105 VAL A N 1
ATOM 827 C CA . VAL A 1 105 ? -3.151 -1.630 22.338 1.00 71.38 105 VAL A CA 1
ATOM 828 C C . VAL A 1 105 ? -3.670 -0.212 22.145 1.00 71.38 105 VAL A C 1
ATOM 830 O O . VAL A 1 105 ? -4.240 0.385 23.061 1.00 71.38 105 VAL A O 1
ATOM 833 N N . GLN A 1 106 ? -3.535 0.306 20.923 1.00 68.44 106 GLN A N 1
ATOM 834 C CA . GLN A 1 106 ? -4.007 1.635 20.560 1.00 68.44 106 GLN A CA 1
ATOM 835 C C . GLN A 1 106 ? -5.517 1.764 20.757 1.00 68.44 106 GLN A C 1
ATOM 837 O O . GLN A 1 106 ? -5.964 2.761 21.314 1.00 68.44 106 GLN A O 1
ATOM 842 N N . ALA A 1 107 ? -6.312 0.748 20.404 1.00 67.31 107 ALA A N 1
ATOM 843 C CA . ALA A 1 107 ? -7.758 0.778 20.622 1.00 67.31 107 ALA A CA 1
ATOM 844 C C . ALA A 1 107 ? -8.139 1.003 22.099 1.00 67.31 107 ALA A C 1
ATOM 846 O O . ALA A 1 107 ? -9.103 1.717 22.375 1.00 67.31 107 ALA A O 1
ATOM 847 N N . ARG A 1 108 ? -7.368 0.450 23.049 1.00 68.94 108 ARG A N 1
ATOM 848 C CA . ARG A 1 108 ? -7.591 0.651 24.492 1.00 68.94 108 ARG A CA 1
ATOM 849 C C . ARG A 1 108 ? -7.154 2.029 24.974 1.00 68.94 108 ARG A C 1
ATOM 851 O O . ARG A 1 108 ? -7.854 2.629 25.777 1.00 68.94 108 ARG A O 1
ATOM 858 N N . GLN A 1 109 ? -6.010 2.525 24.506 1.00 67.38 109 GLN A N 1
ATOM 859 C CA . GLN A 1 109 ? -5.490 3.837 24.914 1.00 67.38 109 GLN A CA 1
ATOM 860 C C . GLN A 1 109 ? -6.315 4.987 24.332 1.00 67.38 109 GLN A C 1
ATOM 862 O O . GLN A 1 109 ? -6.523 6.013 24.977 1.00 67.38 109 GLN A O 1
ATOM 867 N N . LEU A 1 110 ? -6.805 4.801 23.109 1.00 63.78 110 LEU A N 1
ATOM 868 C CA . LEU A 1 110 ? -7.516 5.830 22.372 1.00 63.78 110 LEU A CA 1
ATOM 869 C C . LEU A 1 110 ? -8.993 5.887 22.719 1.00 63.78 110 LEU A C 1
ATOM 871 O O . LEU A 1 110 ? -9.605 6.886 22.378 1.00 63.78 110 LEU A O 1
ATOM 875 N N . SER A 1 111 ? -9.583 4.892 23.391 1.00 63.28 111 SER A N 1
ATOM 876 C CA . SER A 1 111 ? -10.997 4.943 23.806 1.00 63.28 111 SER A CA 1
ATOM 877 C C . SER A 1 111 ? -11.336 6.245 24.553 1.00 63.28 111 SER A C 1
ATOM 879 O O . SER A 1 111 ? -12.395 6.826 24.322 1.00 63.28 111 SER A O 1
ATOM 881 N N . GLY A 1 112 ? -10.391 6.775 25.341 1.00 62.38 112 GLY A N 1
ATOM 882 C CA . GLY A 1 112 ? -10.510 8.083 25.994 1.00 62.38 112 GLY A CA 1
ATOM 883 C C . GLY A 1 112 ? -10.465 9.282 25.034 1.00 62.38 112 GLY A C 1
ATOM 884 O O . GLY A 1 112 ? -11.237 10.220 25.197 1.00 62.38 112 GLY A O 1
ATOM 885 N N . LEU A 1 113 ? -9.610 9.250 24.005 1.00 62.09 113 LEU A N 1
ATOM 886 C CA . LEU A 1 113 ? -9.543 10.291 22.964 1.00 62.09 113 LEU A CA 1
ATOM 887 C C . LEU A 1 113 ? -10.737 10.221 22.002 1.00 62.09 113 LEU A C 1
ATOM 889 O O . LEU A 1 113 ? -11.255 11.249 21.569 1.00 62.09 113 LEU A O 1
ATOM 893 N N . PHE A 1 114 ? -11.216 9.011 21.715 1.00 61.69 114 PHE A N 1
ATOM 894 C CA . PHE A 1 114 ? -12.423 8.766 20.942 1.00 61.69 114 PHE A CA 1
ATOM 895 C C . PHE A 1 114 ? -13.640 9.367 21.641 1.00 61.69 114 PHE A C 1
ATOM 897 O O . PHE A 1 114 ? -14.397 10.059 20.975 1.00 61.69 114 PHE A O 1
ATOM 904 N N . GLY A 1 115 ? -13.798 9.220 22.962 1.00 59.25 115 GLY A N 1
ATOM 905 C CA . GLY A 1 115 ? -14.895 9.870 23.695 1.00 59.25 115 GLY A CA 1
ATOM 906 C C . GLY A 1 115 ? -14.994 11.385 23.444 1.00 59.25 115 GLY A C 1
ATOM 907 O O . GLY A 1 115 ? -16.090 11.922 23.308 1.00 59.25 115 GLY A O 1
ATOM 908 N N . ILE A 1 116 ? -13.854 12.064 23.279 1.00 61.25 116 ILE A N 1
ATOM 909 C CA . ILE A 1 116 ? -13.792 13.499 22.956 1.00 61.25 116 ILE A CA 1
ATOM 910 C C . ILE A 1 116 ? -14.098 13.744 21.467 1.00 61.25 116 ILE A C 1
ATOM 912 O O . ILE A 1 116 ? -14.880 14.633 21.129 1.00 61.25 116 ILE A O 1
ATOM 916 N N . ALA A 1 117 ? -13.524 12.946 20.562 1.00 59.91 117 ALA A N 1
ATOM 917 C CA . ALA A 1 117 ? -13.727 13.096 19.119 1.00 59.91 117 ALA A CA 1
ATOM 918 C C . ALA A 1 117 ? -15.178 12.795 18.688 1.00 59.91 117 ALA A C 1
ATOM 920 O O . ALA A 1 117 ? -15.742 13.533 17.879 1.00 59.91 117 ALA A O 1
ATOM 921 N N . PHE A 1 118 ? -15.812 11.775 19.272 1.00 57.31 118 PHE A N 1
ATOM 922 C CA . PHE A 1 118 ? -17.195 11.386 18.979 1.00 57.31 118 PHE A CA 1
ATOM 923 C C . PHE A 1 118 ? -18.215 12.449 19.391 1.00 57.31 118 PHE A C 1
ATOM 925 O O . PHE A 1 118 ? -19.212 12.619 18.692 1.00 57.31 118 PHE A O 1
ATOM 932 N N . ASN A 1 119 ? -17.939 13.207 20.457 1.00 63.91 119 ASN A N 1
ATOM 933 C CA . ASN A 1 119 ? -18.783 14.331 20.866 1.00 63.91 119 ASN A CA 1
ATOM 934 C C . ASN A 1 119 ? -18.740 15.510 19.880 1.00 63.91 119 ASN A C 1
ATOM 936 O O . ASN A 1 119 ? -19.631 16.353 19.919 1.00 63.91 119 ASN A O 1
ATOM 940 N N . SER A 1 120 ? -17.734 15.583 18.996 1.00 63.28 120 SER A N 1
ATOM 941 C CA . SER A 1 120 ? -17.588 16.698 18.047 1.00 63.28 120 SER A CA 1
ATOM 942 C C . SER A 1 120 ? -18.089 16.381 16.633 1.00 63.28 120 SER A C 1
ATOM 944 O O . SER A 1 120 ? -18.702 17.249 16.019 1.00 63.28 120 SER A O 1
ATOM 946 N N . SER A 1 121 ? -17.877 15.165 16.096 1.00 65.88 121 SER A N 1
ATOM 947 C CA . SER A 1 121 ? -18.520 14.711 14.844 1.00 65.88 121 SER A CA 1
ATOM 948 C C . SER A 1 121 ? -18.283 13.223 14.533 1.00 65.88 121 SER A C 1
ATOM 950 O O . SER A 1 121 ? -17.201 12.689 14.766 1.00 65.88 121 SER A O 1
ATOM 952 N N . GLY A 1 122 ? -19.248 12.561 13.879 1.00 62.03 122 GLY A N 1
ATOM 953 C CA . GLY A 1 122 ? -19.077 11.184 13.379 1.00 62.03 122 GLY A CA 1
ATOM 954 C C . GLY A 1 122 ? -17.995 11.023 12.292 1.00 62.03 122 GLY A C 1
ATOM 955 O O . GLY A 1 122 ? -17.448 9.937 12.117 1.00 62.03 122 GLY A O 1
ATOM 956 N N . TRP A 1 123 ? -17.630 12.100 11.588 1.00 64.81 123 TRP A N 1
ATOM 957 C CA . TRP A 1 123 ? -16.551 12.095 10.589 1.00 64.81 123 TRP A CA 1
ATOM 958 C C . TRP A 1 123 ? -15.157 12.085 11.214 1.00 64.81 123 TRP A C 1
ATOM 960 O O . TRP A 1 123 ? -14.264 11.412 10.695 1.00 64.81 123 TRP A O 1
ATOM 970 N N . ALA A 1 124 ? -14.971 12.781 12.341 1.00 68.56 124 ALA A N 1
ATOM 971 C CA . ALA A 1 124 ? -13.714 12.752 13.082 1.00 68.56 124 ALA A CA 1
ATOM 972 C C . ALA A 1 124 ? -13.365 11.318 13.494 1.00 68.56 124 ALA A C 1
ATOM 974 O O . ALA A 1 124 ? -12.214 10.905 13.371 1.00 68.56 124 ALA A O 1
ATOM 975 N N . THR A 1 125 ? -14.364 10.521 13.869 1.00 62.53 125 THR A N 1
ATOM 976 C CA . THR A 1 125 ? -14.202 9.093 14.140 1.00 62.53 125 THR A CA 1
ATOM 977 C C . THR A 1 125 ? -13.672 8.320 12.945 1.00 62.53 125 THR A C 1
ATOM 979 O O . THR A 1 125 ? -12.690 7.602 13.089 1.00 62.53 125 THR A O 1
ATOM 982 N N . LEU A 1 126 ? -14.312 8.439 11.778 1.00 62.47 126 LEU A N 1
ATOM 983 C CA . LEU A 1 126 ? -13.895 7.730 10.565 1.00 62.47 126 LEU A CA 1
ATOM 984 C C . LEU A 1 126 ? -12.464 8.086 10.166 1.00 62.47 126 LEU A C 1
ATOM 986 O O . LEU A 1 126 ? -11.681 7.213 9.798 1.00 62.47 126 LEU A O 1
ATOM 990 N N . LEU A 1 127 ? -12.121 9.370 10.258 1.00 68.75 127 LEU A N 1
ATOM 991 C CA . LEU A 1 127 ? -10.778 9.854 9.975 1.00 68.75 127 LEU A CA 1
ATOM 992 C C . LEU A 1 127 ? -9.764 9.279 10.971 1.00 68.75 127 LEU A C 1
ATOM 994 O O . LEU A 1 127 ? -8.700 8.816 10.571 1.00 68.75 127 LEU A O 1
ATOM 998 N N . THR A 1 128 ? -10.120 9.256 12.253 1.00 67.88 128 THR A N 1
ATOM 999 C CA . THR A 1 128 ? -9.298 8.688 13.325 1.00 67.88 128 THR A CA 1
ATOM 1000 C C . THR A 1 128 ? -9.107 7.182 13.100 1.00 67.88 128 THR A C 1
ATOM 1002 O O . THR A 1 128 ? -7.975 6.712 13.106 1.00 67.88 128 THR A O 1
ATOM 1005 N N . ASP A 1 129 ? -10.165 6.440 12.759 1.00 66.81 129 ASP A N 1
ATOM 1006 C CA . ASP A 1 129 ? -10.117 5.012 12.409 1.00 66.81 129 ASP A CA 1
ATOM 1007 C C . ASP A 1 129 ? -9.188 4.736 11.214 1.00 66.81 129 ASP A C 1
ATOM 1009 O O . ASP A 1 129 ? -8.322 3.861 11.276 1.00 66.81 129 ASP A O 1
ATOM 1013 N N . LEU A 1 130 ? -9.306 5.536 10.149 1.00 65.88 130 LEU A N 1
ATOM 1014 C CA . LEU A 1 130 ? -8.475 5.443 8.945 1.00 65.88 130 LEU A CA 1
ATOM 1015 C C . LEU A 1 130 ? -6.997 5.736 9.213 1.00 65.88 130 LEU A C 1
ATOM 1017 O O . LEU A 1 130 ? -6.129 5.026 8.694 1.00 65.88 130 LEU A O 1
ATOM 1021 N N . LEU A 1 131 ? -6.714 6.777 10.001 1.00 68.00 131 LEU A N 1
ATOM 1022 C CA . LEU A 1 131 ? -5.357 7.186 10.364 1.00 68.00 131 LEU A CA 1
ATOM 1023 C C . LEU A 1 131 ? -4.686 6.157 11.280 1.00 68.00 131 LEU A C 1
ATOM 1025 O O . LEU A 1 131 ? -3.490 5.905 11.144 1.00 68.00 131 LEU A O 1
ATOM 1029 N N . LEU A 1 132 ? -5.453 5.533 12.175 1.00 66.19 132 LEU A N 1
ATOM 1030 C CA . LEU A 1 132 ? -4.921 4.657 13.217 1.00 66.19 132 LEU A CA 1
ATOM 1031 C C . LEU A 1 132 ? -4.811 3.196 12.817 1.00 66.19 132 LEU A C 1
ATOM 1033 O O . LEU A 1 132 ? -3.826 2.540 13.139 1.00 66.19 132 LEU A O 1
ATOM 1037 N N . ARG A 1 133 ? -5.815 2.654 12.126 1.00 64.81 133 ARG A N 1
ATOM 1038 C CA . ARG A 1 133 ? -5.965 1.195 12.018 1.00 64.81 133 ARG A CA 1
ATOM 1039 C C . ARG A 1 133 ? -5.242 0.552 10.845 1.00 64.81 133 ARG A C 1
ATOM 1041 O O . ARG A 1 133 ? -5.322 -0.662 10.670 1.00 64.81 133 ARG A O 1
ATOM 1048 N N . GLY A 1 134 ? -4.535 1.330 10.028 1.00 69.00 134 GLY A N 1
ATOM 1049 C CA . GLY A 1 134 ? -3.696 0.776 8.966 1.00 69.00 134 GLY A CA 1
ATOM 1050 C C . GLY A 1 134 ? -4.205 0.846 7.520 1.00 69.00 134 GLY A C 1
ATOM 1051 O O . GLY A 1 134 ? -3.327 0.817 6.659 1.00 69.00 134 GLY A O 1
ATOM 1052 N N . PRO A 1 135 ? -5.507 0.980 7.167 1.00 75.44 135 PRO A N 1
ATOM 1053 C CA . PRO A 1 135 ? -5.923 1.013 5.757 1.00 75.44 135 PRO A CA 1
ATOM 1054 C C . PRO A 1 135 ? -5.290 2.159 4.971 1.00 75.44 135 PRO A C 1
ATOM 1056 O O . PRO A 1 135 ? -4.823 1.955 3.851 1.00 75.44 135 PRO A O 1
ATOM 1059 N N . LEU A 1 136 ? -5.199 3.347 5.579 1.00 77.88 136 LEU A N 1
ATOM 1060 C CA . LEU A 1 136 ? -4.519 4.484 4.965 1.00 77.88 136 LEU A CA 1
ATOM 1061 C C . LEU A 1 136 ? -3.026 4.204 4.768 1.00 77.88 136 LEU A C 1
ATOM 1063 O O . LEU A 1 136 ? -2.450 4.534 3.734 1.00 77.88 136 LEU A O 1
ATOM 1067 N N . TRP A 1 137 ? -2.391 3.550 5.737 1.00 76.75 137 TRP A N 1
ATOM 1068 C CA . TRP A 1 137 ? -0.986 3.179 5.633 1.00 76.75 137 TRP A CA 1
ATOM 1069 C C . TRP A 1 137 ? -0.767 2.129 4.543 1.00 76.75 137 TRP A C 1
ATOM 1071 O O . TRP A 1 137 ? 0.136 2.290 3.727 1.00 76.75 137 TRP A O 1
ATOM 1081 N N . LEU A 1 138 ? -1.620 1.106 4.454 1.00 76.81 138 LEU A N 1
ATOM 1082 C CA . LEU A 1 138 ? -1.598 0.121 3.371 1.00 76.81 138 LEU A CA 1
ATOM 1083 C C . LEU A 1 138 ? -1.764 0.793 2.006 1.00 76.81 138 LEU A C 1
ATOM 1085 O O . LEU A 1 138 ? -0.989 0.500 1.097 1.00 76.81 138 LEU A O 1
ATOM 1089 N N . PHE A 1 139 ? -2.690 1.746 1.882 1.00 80.50 139 PHE A N 1
ATOM 1090 C CA . PHE A 1 139 ? -2.868 2.561 0.682 1.00 80.50 139 PHE A CA 1
ATOM 1091 C C . PHE A 1 139 ? -1.600 3.337 0.297 1.00 80.50 139 PHE A C 1
ATOM 1093 O O . PHE A 1 139 ? -1.114 3.248 -0.838 1.00 80.50 139 PHE A O 1
ATOM 1100 N N . LEU A 1 140 ? -1.038 4.094 1.243 1.00 80.44 140 LEU A N 1
ATOM 1101 C CA . LEU A 1 140 ? 0.162 4.902 1.024 1.00 80.44 140 LEU A CA 1
ATOM 1102 C C . LEU A 1 140 ? 1.356 4.022 0.646 1.00 80.44 140 LEU A C 1
ATOM 1104 O O . LEU A 1 140 ? 2.082 4.338 -0.294 1.00 80.44 140 LEU A O 1
ATOM 1108 N N . PHE A 1 141 ? 1.532 2.882 1.310 1.00 76.06 141 PHE A N 1
ATOM 1109 C CA . PHE A 1 141 ? 2.579 1.934 0.951 1.00 76.06 141 PHE A CA 1
ATOM 1110 C C . PHE A 1 141 ? 2.325 1.303 -0.425 1.00 76.06 141 PHE A C 1
ATOM 1112 O O . PHE A 1 141 ? 3.251 1.229 -1.232 1.00 76.06 141 PHE A O 1
ATOM 1119 N N . ALA A 1 142 ? 1.096 0.886 -0.743 1.00 80.38 142 ALA A N 1
ATOM 1120 C CA . ALA A 1 142 ? 0.757 0.227 -2.010 1.00 80.38 142 ALA A CA 1
ATOM 1121 C C . ALA A 1 142 ? 0.947 1.153 -3.213 1.00 80.38 142 ALA A C 1
ATOM 1123 O O . ALA A 1 142 ? 1.574 0.766 -4.203 1.00 80.38 142 ALA A O 1
ATOM 1124 N N . SER A 1 143 ? 0.504 2.405 -3.092 1.00 79.81 143 SER A N 1
ATOM 1125 C CA . SER A 1 143 ? 0.692 3.427 -4.127 1.00 79.81 143 SER A CA 1
ATOM 1126 C C . SER A 1 143 ? 2.173 3.725 -4.414 1.00 79.81 143 SER A C 1
ATOM 1128 O O . SER A 1 143 ? 2.523 4.112 -5.532 1.00 79.81 143 SER A O 1
ATOM 1130 N N . ARG A 1 144 ? 3.073 3.499 -3.445 1.00 79.25 144 ARG A N 1
ATOM 1131 C CA . ARG A 1 144 ? 4.522 3.739 -3.588 1.00 79.25 144 ARG A CA 1
ATOM 1132 C C . ARG A 1 144 ? 5.338 2.540 -3.973 1.00 79.25 144 ARG A C 1
ATOM 1134 O O . ARG A 1 144 ? 6.284 2.673 -4.744 1.00 79.25 144 ARG A O 1
ATOM 1141 N N . ALA A 1 145 ? 4.941 1.379 -3.492 1.00 77.50 145 ALA A N 1
ATOM 1142 C CA . ALA A 1 145 ? 5.604 0.133 -3.786 1.00 77.50 145 ALA A CA 1
ATOM 1143 C C . ALA A 1 145 ? 5.591 -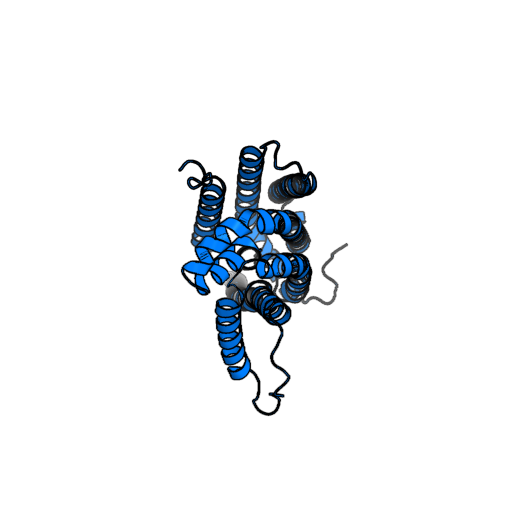0.198 -5.285 1.00 77.50 145 ALA A C 1
ATOM 1145 O O . ALA A 1 145 ? 6.423 -0.993 -5.725 1.00 77.50 145 ALA A O 1
ATOM 1146 N N . ARG A 1 146 ? 4.689 0.410 -6.081 1.00 81.31 146 ARG A N 1
ATOM 1147 C CA . ARG A 1 146 ? 4.580 0.193 -7.537 1.00 81.31 146 ARG A CA 1
ATOM 1148 C C . ARG A 1 146 ? 4.654 -1.304 -7.861 1.00 81.31 146 ARG A C 1
ATOM 1150 O O . ARG A 1 146 ? 5.447 -1.752 -8.691 1.00 81.31 146 ARG A O 1
ATOM 1157 N N . LEU A 1 147 ? 3.916 -2.090 -7.078 1.00 82.12 147 LEU A N 1
ATOM 1158 C CA . LEU A 1 147 ? 3.776 -3.520 -7.297 1.00 82.12 147 LEU A CA 1
ATOM 1159 C C . LEU A 1 147 ? 3.038 -3.736 -8.615 1.00 82.12 147 LEU A C 1
ATOM 1161 O O . LEU A 1 147 ? 2.250 -2.893 -9.047 1.00 82.12 147 LEU A O 1
ATOM 1165 N N . LEU A 1 148 ? 3.311 -4.869 -9.250 1.00 88.62 148 LEU A N 1
ATOM 1166 C CA . LEU A 1 148 ? 2.586 -5.238 -10.458 1.00 88.62 148 LEU A CA 1
ATOM 1167 C C . LEU A 1 148 ? 1.129 -5.503 -10.098 1.00 88.62 148 LEU A C 1
ATOM 1169 O O . LEU A 1 148 ? 0.869 -6.166 -9.096 1.00 88.62 148 LEU A O 1
ATOM 1173 N N . VAL A 1 149 ? 0.195 -5.076 -10.942 1.00 90.31 149 VAL A N 1
ATOM 1174 C CA . VAL A 1 149 ? -1.251 -5.217 -10.720 1.00 90.31 149 VAL A CA 1
ATOM 1175 C C . VAL A 1 149 ? -1.617 -6.657 -10.380 1.00 90.31 149 VAL A C 1
ATOM 1177 O O . VAL A 1 149 ? -2.312 -6.893 -9.400 1.00 90.31 149 VAL A O 1
ATOM 1180 N N . ARG A 1 150 ? -1.081 -7.639 -11.120 1.00 90.62 150 ARG A N 1
ATOM 1181 C CA . ARG A 1 150 ? -1.324 -9.069 -10.852 1.00 90.62 150 ARG A CA 1
ATOM 1182 C C . ARG A 1 150 ? -0.886 -9.498 -9.451 1.00 90.62 150 ARG A C 1
ATOM 1184 O O . ARG A 1 150 ? -1.557 -10.306 -8.827 1.00 90.62 150 ARG A O 1
ATOM 1191 N N . TRP A 1 151 ? 0.232 -8.961 -8.967 1.00 90.62 151 TRP A N 1
ATOM 1192 C CA . TRP A 1 151 ? 0.736 -9.268 -7.631 1.00 90.62 151 TRP A CA 1
ATOM 1193 C C . TRP A 1 151 ? -0.107 -8.576 -6.556 1.00 90.62 151 TRP A C 1
ATOM 1195 O O . TRP A 1 151 ? -0.492 -9.198 -5.569 1.00 90.62 151 TRP A O 1
ATOM 1205 N N . SER A 1 152 ? -0.462 -7.311 -6.786 1.00 91.44 152 SER A N 1
ATOM 1206 C CA . SER A 1 152 ? -1.338 -6.531 -5.911 1.00 91.44 152 SER A CA 1
ATOM 1207 C C . SER A 1 152 ? -2.732 -7.149 -5.778 1.00 91.44 152 SER A C 1
ATOM 1209 O O . SER A 1 152 ? -3.283 -7.134 -4.684 1.00 91.44 152 SER A O 1
ATOM 1211 N N . LEU A 1 153 ? -3.279 -7.728 -6.856 1.00 93.00 153 LEU A N 1
ATOM 1212 C CA . LEU A 1 153 ? -4.581 -8.407 -6.858 1.00 93.00 153 LEU A CA 1
ATOM 1213 C C . LEU A 1 153 ? -4.630 -9.593 -5.895 1.00 93.00 153 LEU A C 1
ATOM 1215 O O . LEU A 1 153 ? -5.684 -9.872 -5.342 1.00 93.00 153 LEU A O 1
ATOM 1219 N N . MET A 1 154 ? -3.506 -10.281 -5.687 1.00 92.94 154 MET A N 1
ATOM 1220 C CA . MET A 1 154 ? -3.426 -11.376 -4.719 1.00 92.94 154 MET A CA 1
ATOM 1221 C C . MET A 1 154 ? -3.082 -10.865 -3.320 1.00 92.94 154 MET A C 1
ATOM 1223 O O . MET A 1 154 ? -3.672 -11.293 -2.332 1.00 92.94 154 MET A O 1
ATOM 1227 N N . LEU A 1 155 ? -2.115 -9.950 -3.232 1.00 92.50 155 LEU A N 1
ATOM 1228 C CA . LEU A 1 155 ? -1.564 -9.508 -1.959 1.00 92.50 155 LEU A CA 1
ATOM 1229 C C . LEU A 1 155 ? -2.535 -8.620 -1.173 1.00 92.50 155 LEU A C 1
ATOM 1231 O O . LEU A 1 155 ? -2.735 -8.849 0.015 1.00 92.50 155 LEU A O 1
ATOM 1235 N N . LEU A 1 156 ? -3.128 -7.605 -1.807 1.00 91.31 156 LEU A N 1
ATOM 1236 C CA . LEU A 1 156 ? -3.922 -6.600 -1.094 1.00 91.31 156 LEU A CA 1
ATOM 1237 C C . LEU A 1 156 ? -5.180 -7.184 -0.434 1.00 91.31 156 LEU A C 1
ATOM 1239 O O . LEU A 1 156 ? -5.369 -6.897 0.747 1.00 91.31 156 LEU A O 1
ATOM 1243 N N . PRO A 1 157 ? -5.974 -8.062 -1.085 1.00 92.06 157 PRO A N 1
ATOM 1244 C CA . PRO A 1 157 ? -7.100 -8.710 -0.414 1.00 92.06 157 PRO A CA 1
ATOM 1245 C C . PRO A 1 157 ? -6.665 -9.552 0.788 1.00 92.06 157 PRO A C 1
ATOM 1247 O O . PRO A 1 157 ? -7.317 -9.518 1.826 1.00 92.06 157 PRO A O 1
ATOM 1250 N N . LEU A 1 158 ? -5.538 -10.266 0.684 1.00 92.88 158 LEU A N 1
ATOM 1251 C CA . LEU A 1 158 ? -5.022 -11.077 1.787 1.00 92.88 158 LEU A CA 1
ATOM 1252 C C . LEU A 1 158 ? -4.644 -10.207 2.996 1.00 92.88 158 LEU A C 1
ATOM 1254 O O . LEU A 1 158 ? -5.000 -10.526 4.129 1.00 92.88 158 LEU A O 1
ATOM 1258 N N . LEU A 1 159 ? -3.954 -9.087 2.757 1.00 90.44 159 LEU A N 1
ATOM 1259 C CA . LEU A 1 159 ? -3.589 -8.141 3.816 1.00 90.44 159 LEU A CA 1
ATOM 1260 C C . LEU A 1 159 ? -4.815 -7.429 4.398 1.00 90.44 159 LEU A C 1
ATOM 1262 O O . LEU A 1 159 ? -4.866 -7.197 5.602 1.00 90.44 159 LEU A O 1
ATOM 1266 N N . ALA A 1 160 ? -5.805 -7.114 3.563 1.00 88.88 160 ALA A N 1
ATOM 1267 C CA . ALA A 1 160 ? -7.070 -6.534 3.990 1.00 88.88 160 ALA A CA 1
ATOM 1268 C C . ALA A 1 160 ? -7.833 -7.489 4.921 1.00 88.88 160 ALA A C 1
ATOM 1270 O O . ALA A 1 160 ? -8.264 -7.080 5.995 1.00 88.88 160 ALA A O 1
ATOM 1271 N N . VAL A 1 161 ? -7.916 -8.778 4.577 1.00 90.06 161 VAL A N 1
ATOM 1272 C CA . VAL A 1 161 ? -8.511 -9.799 5.455 1.00 90.06 161 VAL A CA 1
ATOM 1273 C C . VAL A 1 161 ? -7.745 -9.905 6.775 1.00 90.06 161 VAL A C 1
ATOM 1275 O O . VAL A 1 161 ? -8.366 -9.913 7.836 1.00 90.06 161 VAL A O 1
ATOM 1278 N N . ALA A 1 162 ? -6.409 -9.911 6.744 1.00 88.69 162 ALA A N 1
ATOM 1279 C CA . ALA A 1 162 ? -5.604 -9.927 7.968 1.00 88.69 162 ALA A CA 1
ATOM 1280 C C . ALA A 1 162 ? -5.857 -8.687 8.854 1.00 88.69 162 ALA A C 1
ATOM 1282 O O . ALA A 1 162 ? -5.926 -8.799 10.078 1.00 88.69 162 ALA A O 1
ATOM 1283 N N . ALA A 1 163 ? -6.063 -7.515 8.246 1.00 85.12 163 ALA A N 1
ATOM 1284 C CA . ALA A 1 163 ? -6.373 -6.274 8.955 1.00 85.12 163 ALA A CA 1
ATOM 1285 C C . ALA A 1 163 ? -7.787 -6.243 9.576 1.00 85.12 163 ALA A C 1
ATOM 1287 O O . ALA A 1 163 ? -8.045 -5.419 10.452 1.00 85.12 163 ALA A O 1
ATOM 1288 N N . MET A 1 164 ? -8.697 -7.146 9.189 1.00 86.31 164 MET A N 1
ATOM 1289 C CA . MET A 1 164 ? -10.046 -7.213 9.771 1.00 86.31 164 MET A CA 1
ATOM 1290 C C . MET A 1 164 ? -10.074 -7.802 11.184 1.00 86.31 164 MET A C 1
ATOM 1292 O O . MET A 1 164 ? -10.967 -7.476 11.965 1.00 86.31 164 MET A O 1
ATOM 1296 N N . GLN A 1 165 ? -9.105 -8.646 11.545 1.00 85.31 165 GLN A N 1
ATOM 1297 C CA . GLN A 1 165 ? -9.053 -9.265 12.871 1.00 85.31 165 GLN A CA 1
ATOM 1298 C C . GLN A 1 165 ? -8.987 -8.234 14.022 1.00 85.31 165 GLN A C 1
ATOM 1300 O O . GLN A 1 165 ? -9.834 -8.305 14.920 1.00 85.31 165 GLN A O 1
ATOM 1305 N N . PRO A 1 166 ? -8.066 -7.246 14.024 1.00 81.50 166 PRO A N 1
ATOM 1306 C CA . PRO A 1 166 ? -8.051 -6.212 15.061 1.00 81.50 166 PRO A CA 1
ATOM 1307 C C . PRO A 1 166 ? -9.295 -5.311 15.009 1.00 81.50 166 PRO A C 1
ATOM 1309 O O . PRO A 1 166 ? -9.753 -4.852 16.056 1.00 81.50 166 PRO A O 1
ATOM 1312 N N . ALA A 1 167 ? -9.898 -5.107 13.830 1.00 82.19 167 ALA A N 1
ATOM 1313 C CA . ALA A 1 167 ? -11.121 -4.316 13.698 1.00 82.19 167 ALA A CA 1
ATOM 1314 C C . ALA A 1 167 ? -12.290 -4.927 14.490 1.00 82.19 167 ALA A C 1
ATOM 1316 O O . ALA A 1 167 ? -13.033 -4.197 15.144 1.00 82.19 167 ALA A O 1
ATOM 1317 N N . GLN A 1 168 ? -12.413 -6.261 14.522 1.00 86.88 168 GLN A N 1
ATOM 1318 C CA . GLN A 1 168 ? -13.454 -6.931 15.310 1.00 86.88 168 GLN A CA 1
ATOM 1319 C C . GLN A 1 168 ? -13.322 -6.672 16.810 1.00 86.88 168 GLN A C 1
ATOM 1321 O O . GLN A 1 168 ? -14.307 -6.358 17.482 1.00 86.88 168 GLN A O 1
ATOM 1326 N N . GLN A 1 169 ? -12.107 -6.801 17.342 1.00 84.38 169 GLN A N 1
ATOM 1327 C CA . GLN A 1 169 ? -11.842 -6.555 18.759 1.00 84.38 169 GLN A CA 1
ATOM 1328 C C . GLN A 1 169 ? -12.106 -5.094 19.112 1.00 84.38 169 GLN A C 1
ATOM 1330 O O . GLN A 1 169 ? -12.740 -4.790 20.120 1.00 84.38 169 GLN A O 1
ATOM 1335 N N . ALA A 1 170 ? -11.669 -4.190 18.246 1.00 81.00 170 ALA A N 1
ATOM 1336 C CA . ALA A 1 170 ? -11.774 -2.773 18.499 1.00 81.00 170 ALA A CA 1
ATOM 1337 C C . ALA A 1 170 ? -13.216 -2.247 18.320 1.00 81.00 170 ALA A C 1
ATOM 1339 O O . ALA A 1 170 ? -13.622 -1.360 19.063 1.00 81.00 170 ALA A O 1
ATOM 1340 N N . CYS A 1 171 ? -14.042 -2.856 17.458 1.00 86.38 171 CYS A N 1
ATOM 1341 C CA . CYS A 1 171 ? -15.489 -2.605 17.430 1.00 86.38 171 CYS A CA 1
ATOM 1342 C C . CYS A 1 171 ? -16.175 -2.968 18.754 1.00 86.38 171 CYS A C 1
ATOM 1344 O O . CYS A 1 171 ? -17.005 -2.201 19.235 1.00 86.38 171 CYS A O 1
ATOM 1346 N N . LYS A 1 172 ? -15.807 -4.094 19.386 1.00 87.25 172 LYS A N 1
ATOM 1347 C CA . LYS A 1 172 ? -16.350 -4.455 20.709 1.00 87.25 172 LYS A CA 1
ATOM 1348 C C . LYS A 1 172 ? -15.998 -3.413 21.771 1.00 87.25 172 LYS A C 1
ATOM 1350 O O . LYS A 1 172 ? -16.842 -3.099 22.599 1.00 87.25 172 LYS A O 1
ATOM 1355 N N . LEU A 1 173 ? -14.779 -2.873 21.728 1.00 83.00 173 LEU A N 1
ATOM 1356 C CA . LEU A 1 173 ? -14.335 -1.824 22.650 1.00 83.00 173 LEU A CA 1
ATOM 1357 C C . LEU A 1 173 ? -15.047 -0.490 22.393 1.00 83.00 173 LEU A C 1
ATOM 1359 O O . LEU A 1 173 ? -15.448 0.175 23.339 1.00 83.00 173 LEU A O 1
ATOM 1363 N N . TYR A 1 174 ? -15.253 -0.101 21.133 1.00 80.19 174 TYR A N 1
ATOM 1364 C CA . TYR A 1 174 ? -15.961 1.144 20.810 1.00 80.19 174 TYR A CA 1
ATOM 1365 C C . TYR A 1 174 ? -17.420 1.131 21.237 1.00 80.19 174 TYR A C 1
ATOM 1367 O O . TYR A 1 174 ? -17.926 2.153 21.685 1.00 80.19 174 TYR A O 1
ATOM 1375 N N . LEU A 1 175 ? -18.081 -0.021 21.161 1.00 87.62 175 LEU A N 1
ATOM 1376 C CA . LEU A 1 175 ? -19.473 -0.151 21.585 1.00 87.62 175 LEU A CA 1
ATOM 1377 C C . LEU A 1 175 ? -19.668 -0.074 23.105 1.00 87.62 175 LEU A C 1
ATOM 1379 O O . LEU A 1 175 ? -20.800 0.025 23.561 1.00 87.62 175 LEU A O 1
ATOM 1383 N N . GLN A 1 176 ? -18.586 -0.075 23.887 1.00 86.69 176 GLN A N 1
ATOM 1384 C CA . GLN A 1 176 ? -18.642 0.206 25.325 1.00 86.69 176 GLN A CA 1
ATOM 1385 C C . GLN A 1 176 ? -18.687 1.712 25.626 1.00 86.69 176 GLN A C 1
ATOM 1387 O O . GLN A 1 176 ? -18.933 2.096 26.767 1.00 86.69 176 GLN A O 1
ATOM 1392 N N . VAL A 1 177 ? -18.444 2.574 24.630 1.00 81.06 177 VAL A N 1
ATOM 1393 C CA . VAL A 1 177 ? -18.491 4.031 24.796 1.00 81.06 177 VAL A CA 1
ATOM 1394 C C . VAL A 1 177 ? -19.952 4.504 24.710 1.00 81.06 177 VAL A C 1
ATOM 1396 O O . VAL A 1 177 ? -20.614 4.249 23.701 1.00 81.06 177 VAL A O 1
ATOM 1399 N N . PRO A 1 178 ? -20.485 5.202 25.729 1.00 81.94 178 PRO A N 1
ATOM 1400 C CA . PRO A 1 178 ? -21.870 5.668 25.714 1.00 81.94 178 PRO A CA 1
ATOM 1401 C C . PRO A 1 178 ? -22.104 6.698 24.596 1.00 81.94 178 PRO A C 1
ATOM 1403 O O . PRO A 1 178 ? -21.278 7.578 24.370 1.00 81.94 178 PRO A O 1
ATOM 1406 N N . GLY A 1 179 ? -23.239 6.590 23.894 1.00 83.25 179 GLY A N 1
ATOM 1407 C CA . GLY A 1 179 ? -23.640 7.519 22.822 1.00 83.25 179 GLY A CA 1
ATOM 1408 C C . GLY A 1 179 ? -23.064 7.220 21.430 1.00 83.25 179 GLY A C 1
ATOM 1409 O O . GLY A 1 179 ? -23.395 7.908 20.468 1.00 83.25 179 GLY A O 1
ATOM 1410 N N . ILE A 1 180 ? -22.251 6.170 21.287 1.00 82.06 180 ILE A N 1
ATOM 1411 C CA . ILE A 1 180 ? -21.568 5.796 20.036 1.00 82.06 180 ILE A CA 1
ATOM 1412 C C . ILE A 1 180 ? -22.509 5.344 18.908 1.00 82.06 180 ILE A C 1
ATOM 1414 O O . ILE A 1 180 ? -22.173 5.429 17.726 1.00 82.06 180 ILE A O 1
ATOM 1418 N N . GLU A 1 181 ? -23.692 4.843 19.257 1.00 88.38 181 GLU A N 1
ATOM 1419 C CA . GLU A 1 181 ? -24.581 4.168 18.311 1.00 88.38 181 GLU A CA 1
ATOM 1420 C C . GLU A 1 181 ? -25.180 5.133 17.288 1.00 88.38 181 GLU A C 1
ATOM 1422 O O . GLU A 1 181 ? -25.292 4.800 16.108 1.00 88.38 181 GLU A O 1
ATOM 1427 N N . GLN A 1 182 ? -25.505 6.359 17.707 1.00 87.06 182 GLN A N 1
ATOM 1428 C CA . GLN A 1 182 ? -26.059 7.372 16.815 1.00 87.06 182 GLN A CA 1
ATOM 1429 C C . GLN A 1 182 ? -25.078 7.767 15.694 1.00 87.06 182 GLN A C 1
ATOM 1431 O O . GLN A 1 182 ? -25.455 7.610 14.528 1.00 87.06 182 GLN A O 1
ATOM 1436 N N . PRO A 1 183 ? -23.834 8.225 15.963 1.00 84.06 183 PRO A N 1
ATOM 1437 C CA . PRO A 1 183 ? -22.890 8.557 14.897 1.00 84.06 183 PRO A CA 1
ATOM 1438 C C . PRO A 1 183 ? -22.534 7.338 14.043 1.00 84.06 183 PRO A C 1
ATOM 1440 O O . PRO A 1 183 ? -22.404 7.468 12.826 1.00 84.06 183 PRO A O 1
ATOM 1443 N N . LEU A 1 184 ? -22.453 6.148 14.646 1.00 85.81 184 LEU A N 1
ATOM 1444 C CA . LEU A 1 184 ? -22.233 4.909 13.908 1.00 85.81 184 LEU A CA 1
ATOM 1445 C C . LEU A 1 184 ? -23.369 4.631 12.913 1.00 85.81 184 LEU A C 1
ATOM 1447 O O . LEU A 1 184 ? -23.107 4.321 11.753 1.00 85.81 184 LEU A O 1
ATOM 1451 N N . SER A 1 185 ? -24.623 4.805 13.339 1.00 89.06 185 SER A N 1
ATOM 1452 C CA . SER A 1 185 ? -25.797 4.614 12.483 1.00 89.06 185 SER A CA 1
ATOM 1453 C C . SER A 1 185 ? -25.858 5.624 11.333 1.00 89.06 185 SER A C 1
ATOM 1455 O O . SER A 1 185 ? -26.248 5.263 10.224 1.00 89.06 185 SER A O 1
ATOM 1457 N N . LEU A 1 186 ? -25.439 6.876 11.562 1.00 88.81 186 LEU A N 1
ATOM 1458 C CA . LEU A 1 186 ? -25.382 7.911 10.525 1.00 88.81 186 LEU A CA 1
ATOM 1459 C C . LEU A 1 186 ? -24.347 7.561 9.455 1.00 88.81 186 LEU A C 1
ATOM 1461 O O . LEU A 1 186 ? -24.642 7.628 8.263 1.00 88.81 186 LEU A O 1
ATOM 1465 N N . VAL A 1 187 ? -23.155 7.142 9.884 1.00 85.44 187 VAL A N 1
ATOM 1466 C CA . VAL A 1 187 ? -22.096 6.688 8.978 1.00 85.44 187 VAL A CA 1
ATOM 1467 C C . VAL A 1 187 ? -22.535 5.448 8.204 1.00 85.44 187 VAL A C 1
ATOM 1469 O O . VAL A 1 187 ? -22.357 5.399 6.989 1.00 85.44 187 VAL A O 1
ATOM 1472 N N . TRP A 1 188 ? -23.140 4.469 8.881 1.00 88.00 188 TRP A N 1
ATOM 1473 C CA . TRP A 1 188 ? -23.665 3.268 8.238 1.00 88.00 188 TRP A CA 1
ATOM 1474 C C . TRP A 1 188 ? -24.686 3.616 7.155 1.00 88.00 188 TRP A C 1
ATOM 1476 O O . TRP A 1 188 ? -24.519 3.190 6.020 1.00 88.00 188 TRP A O 1
ATOM 1486 N N . LYS A 1 189 ? -25.685 4.454 7.463 1.00 88.50 189 LYS A N 1
ATOM 1487 C CA . LYS A 1 189 ? -26.691 4.904 6.486 1.00 88.50 189 LYS A CA 1
ATOM 1488 C C . LYS A 1 189 ? -26.062 5.628 5.297 1.00 88.50 189 LYS A C 1
ATOM 1490 O O . LYS A 1 189 ? -26.480 5.410 4.167 1.00 88.50 189 LYS A O 1
ATOM 1495 N N . ALA A 1 190 ? -25.054 6.469 5.527 1.00 86.94 190 ALA A N 1
ATOM 1496 C CA . ALA A 1 190 ? -24.348 7.145 4.441 1.00 86.94 190 ALA A CA 1
ATOM 1497 C C . ALA A 1 190 ? -23.615 6.150 3.523 1.00 86.94 190 ALA A C 1
ATOM 1499 O O . ALA A 1 190 ? -23.683 6.277 2.299 1.00 86.94 190 ALA A O 1
ATOM 1500 N N . LEU A 1 191 ? -22.947 5.144 4.100 1.00 85.50 191 LEU A N 1
ATOM 1501 C CA . LEU A 1 191 ? -22.308 4.071 3.334 1.00 85.50 191 LEU A CA 1
ATOM 1502 C C . LEU A 1 191 ? -23.325 3.190 2.612 1.00 85.50 191 LEU A C 1
ATOM 1504 O O . LEU A 1 191 ? -23.074 2.800 1.478 1.00 85.50 191 LEU A O 1
ATOM 1508 N N . ASP A 1 192 ? -24.460 2.905 3.241 1.00 85.12 192 ASP A N 1
ATOM 1509 C CA . ASP A 1 192 ? -25.535 2.102 2.667 1.00 85.12 192 ASP A CA 1
ATOM 1510 C C . ASP A 1 192 ? -26.146 2.801 1.445 1.00 85.12 192 ASP A C 1
ATOM 1512 O O . ASP A 1 192 ? -26.225 2.211 0.375 1.00 85.12 192 ASP A O 1
ATOM 1516 N N . VAL A 1 193 ? -26.434 4.107 1.531 1.00 85.06 193 VAL A N 1
ATOM 1517 C CA . VAL A 1 193 ? -26.875 4.918 0.378 1.00 85.06 193 VAL A CA 1
ATOM 1518 C C . VAL A 1 193 ? -25.838 4.898 -0.748 1.00 85.06 193 VAL A C 1
ATOM 1520 O O . VAL A 1 193 ? -26.186 4.709 -1.916 1.00 85.06 193 VAL A O 1
ATOM 1523 N N . LEU A 1 194 ? -24.554 5.061 -0.412 1.00 83.50 194 LEU A N 1
ATOM 1524 C CA . LEU A 1 194 ? -23.479 4.991 -1.400 1.00 83.50 194 LEU A CA 1
ATOM 1525 C C . LEU A 1 194 ? -23.403 3.598 -2.044 1.00 83.50 194 LEU A C 1
ATOM 1527 O O . LEU A 1 194 ? -23.244 3.495 -3.259 1.00 83.50 194 LEU A O 1
ATOM 1531 N N . HIS A 1 195 ? -23.553 2.531 -1.262 1.00 80.31 195 HIS A N 1
ATOM 1532 C CA . HIS A 1 195 ? -23.521 1.158 -1.752 1.00 80.31 195 HIS A CA 1
ATOM 1533 C C . HIS A 1 195 ? -24.725 0.843 -2.648 1.00 80.31 195 HIS A C 1
ATOM 1535 O O . HIS A 1 195 ? -24.547 0.326 -3.750 1.00 80.31 195 HIS A O 1
ATOM 1541 N N . LEU A 1 196 ? -25.932 1.232 -2.233 1.00 78.38 196 LEU A N 1
ATOM 1542 C CA . LEU A 1 196 ? -27.166 1.078 -3.005 1.00 78.38 196 LEU A CA 1
ATOM 1543 C C . LEU A 1 196 ? -27.112 1.826 -4.341 1.00 78.38 196 LEU A C 1
ATOM 1545 O O . LEU A 1 196 ? -27.680 1.355 -5.320 1.00 78.38 196 LEU A O 1
ATOM 1549 N N . SER A 1 197 ? -26.375 2.940 -4.428 1.00 76.94 197 SER A N 1
ATOM 1550 C CA . SER A 1 197 ? -26.156 3.629 -5.709 1.00 76.94 197 SER A CA 1
ATOM 1551 C C . SER A 1 197 ? -25.323 2.814 -6.714 1.00 76.94 197 SER A C 1
ATOM 1553 O O . SER A 1 197 ? -25.388 3.067 -7.916 1.00 76.94 197 SER A O 1
ATOM 1555 N N . MET A 1 198 ? -24.552 1.826 -6.240 1.00 73.25 198 MET A N 1
ATOM 1556 C CA . MET A 1 198 ? -23.681 0.976 -7.060 1.00 73.25 198 MET A CA 1
ATOM 1557 C C . MET A 1 198 ? -24.264 -0.417 -7.329 1.00 73.25 198 MET A C 1
ATOM 1559 O O . MET A 1 198 ? -23.811 -1.097 -8.253 1.00 73.25 198 MET A O 1
ATOM 1563 N N . VAL A 1 199 ? -25.241 -0.863 -6.535 1.00 71.06 199 VAL A N 1
ATOM 1564 C CA . VAL A 1 199 ? -25.861 -2.187 -6.663 1.00 71.06 199 VAL A CA 1
ATOM 1565 C C . VAL A 1 199 ? -27.191 -2.073 -7.415 1.00 71.06 199 VAL A C 1
ATOM 1567 O O . VAL A 1 199 ? -28.007 -1.211 -7.096 1.00 71.06 199 VAL A O 1
ATOM 1570 N N . PRO A 1 200 ? -27.462 -2.942 -8.406 1.00 72.94 200 PRO A N 1
ATOM 1571 C CA . PRO A 1 200 ? -28.758 -2.962 -9.069 1.00 72.94 200 PRO A CA 1
ATOM 1572 C C . PRO A 1 200 ? -29.913 -3.153 -8.066 1.00 72.94 200 PRO A C 1
ATOM 1574 O O . PRO A 1 200 ? -29.962 -4.157 -7.353 1.00 72.94 200 PRO A O 1
ATOM 1577 N N . LEU A 1 201 ? -30.872 -2.219 -8.067 1.00 69.62 201 LEU A N 1
ATOM 1578 C CA . LEU A 1 201 ? -31.963 -2.111 -7.081 1.00 69.62 201 LEU A CA 1
ATOM 1579 C C . LEU A 1 201 ? -32.847 -3.365 -6.947 1.00 69.62 201 LEU A C 1
ATOM 1581 O O . LEU A 1 201 ? -33.456 -3.579 -5.907 1.00 69.62 201 LEU A O 1
ATOM 1585 N N . TRP A 1 202 ? -32.889 -4.233 -7.962 1.00 69.69 202 TRP A N 1
ATOM 1586 C CA . TRP A 1 202 ? -33.678 -5.473 -7.947 1.00 69.69 202 TRP A CA 1
ATOM 1587 C C . TRP A 1 202 ? -33.128 -6.566 -7.013 1.00 69.69 202 TRP A C 1
ATOM 1589 O O . TRP A 1 202 ? -33.754 -7.612 -6.872 1.00 69.69 202 TRP A O 1
ATOM 1599 N N . ARG A 1 203 ? -31.965 -6.345 -6.384 1.00 61.56 203 ARG A N 1
ATOM 1600 C CA . ARG A 1 203 ? -31.375 -7.231 -5.364 1.00 61.56 203 ARG A CA 1
ATOM 1601 C C . ARG A 1 203 ? -31.331 -6.616 -3.963 1.00 61.56 203 ARG A C 1
ATOM 1603 O O . ARG A 1 203 ? -30.684 -7.181 -3.084 1.00 61.56 203 ARG A O 1
ATOM 1610 N N . ALA A 1 204 ? -31.965 -5.463 -3.755 1.00 61.25 204 ALA A N 1
ATOM 1611 C CA . ALA A 1 204 ? -32.035 -4.837 -2.441 1.00 61.25 204 ALA A CA 1
ATOM 1612 C C . ALA A 1 204 ? -33.077 -5.566 -1.579 1.00 61.25 204 ALA A C 1
ATOM 1614 O O . ALA A 1 204 ? -34.232 -5.154 -1.494 1.00 61.25 204 ALA A O 1
ATOM 1615 N N . ASP A 1 205 ? -32.673 -6.683 -0.978 1.00 63.06 205 ASP A N 1
ATOM 1616 C CA . ASP A 1 205 ? -33.485 -7.360 0.028 1.00 63.06 205 ASP A CA 1
ATOM 1617 C C . ASP A 1 205 ? -33.529 -6.495 1.294 1.00 63.06 205 ASP A C 1
ATOM 1619 O O . ASP A 1 205 ? -32.487 -6.129 1.851 1.00 63.06 205 ASP A O 1
ATOM 1623 N N . ILE A 1 206 ? -34.735 -6.149 1.751 1.00 64.69 206 ILE A N 1
ATOM 1624 C CA . ILE A 1 206 ? -34.940 -5.367 2.976 1.00 64.69 206 ILE A CA 1
ATOM 1625 C C . ILE A 1 206 ? -34.812 -6.332 4.157 1.00 64.69 206 ILE A C 1
ATOM 1627 O O . ILE A 1 206 ? -35.794 -6.838 4.698 1.00 64.69 206 ILE A O 1
ATOM 1631 N N . GLY A 1 207 ? -33.568 -6.643 4.514 1.00 76.56 207 GLY A N 1
ATOM 1632 C CA . GLY A 1 207 ? -33.256 -7.410 5.713 1.00 76.56 207 GLY A CA 1
ATOM 1633 C C . GLY A 1 207 ? -33.620 -6.654 7.000 1.00 76.56 207 GLY A C 1
ATOM 1634 O O . GLY A 1 207 ? -33.871 -5.445 6.974 1.00 76.56 207 GLY A O 1
ATOM 1635 N N . PRO A 1 208 ? -33.631 -7.343 8.155 1.00 85.19 208 PRO A N 1
ATOM 1636 C CA . PRO A 1 208 ? -33.789 -6.684 9.447 1.00 85.19 208 PRO A CA 1
ATOM 1637 C C . PRO A 1 208 ? -32.689 -5.635 9.663 1.00 85.19 208 PRO A C 1
ATOM 1639 O O . PRO A 1 208 ? -31.570 -5.775 9.162 1.00 85.19 208 PRO A O 1
ATOM 1642 N N . ALA A 1 209 ? -32.998 -4.596 10.444 1.00 85.81 209 ALA A N 1
ATOM 1643 C CA . ALA A 1 209 ? -32.031 -3.553 10.766 1.00 85.81 209 ALA A CA 1
ATOM 1644 C C . ALA A 1 209 ? -30.772 -4.167 11.418 1.00 85.81 209 ALA A C 1
ATOM 1646 O O . ALA A 1 209 ? -30.901 -4.969 12.350 1.00 85.81 209 ALA A O 1
ATOM 1647 N N . PRO A 1 210 ? -29.559 -3.815 10.950 1.00 90.06 210 PRO A N 1
ATOM 1648 C CA . PRO A 1 210 ? -28.338 -4.397 11.482 1.00 90.06 210 PRO A CA 1
ATOM 1649 C C . PRO A 1 210 ? -28.119 -3.971 12.935 1.00 90.06 210 PRO A C 1
ATOM 1651 O O . PRO A 1 210 ? -28.474 -2.868 13.341 1.00 90.06 210 PRO A O 1
ATOM 1654 N N . THR A 1 211 ? -27.489 -4.838 13.721 1.00 93.25 211 THR A N 1
ATOM 1655 C CA . THR A 1 211 ? -27.063 -4.510 15.092 1.00 93.25 211 THR A CA 1
ATOM 1656 C C . THR A 1 211 ? -25.891 -3.519 15.084 1.00 93.25 211 THR A C 1
ATOM 1658 O O . THR A 1 211 ? -25.131 -3.463 14.115 1.00 93.25 211 THR A O 1
ATOM 1661 N N . SER A 1 212 ? -25.660 -2.786 16.181 1.00 91.69 212 SER A N 1
ATOM 1662 C CA . SER A 1 212 ? -24.536 -1.833 16.306 1.00 91.69 212 SER A CA 1
ATOM 1663 C C . SER A 1 212 ? -23.170 -2.486 16.022 1.00 91.69 212 SER A C 1
ATOM 1665 O O . SER A 1 212 ? -22.301 -1.893 15.383 1.00 91.69 212 SER A O 1
ATOM 1667 N N . VAL A 1 213 ? -22.991 -3.755 16.414 1.00 90.94 213 VAL A N 1
ATOM 1668 C CA . VAL A 1 213 ? -21.788 -4.548 16.092 1.00 90.94 213 VAL A CA 1
ATOM 1669 C C . VAL A 1 213 ? -21.655 -4.769 14.588 1.00 90.94 213 VAL A C 1
ATOM 1671 O O . VAL A 1 213 ? -20.574 -4.562 14.037 1.00 90.94 213 VAL A O 1
ATOM 1674 N N . GLN A 1 214 ? -22.737 -5.162 13.914 1.00 91.25 214 GLN A N 1
ATOM 1675 C CA . GLN A 1 214 ? -22.740 -5.375 12.465 1.00 91.25 214 GLN A CA 1
ATOM 1676 C C . GLN A 1 214 ? -22.469 -4.074 11.706 1.00 91.25 214 GLN A C 1
ATOM 1678 O O . GLN A 1 214 ? -21.666 -4.090 10.777 1.00 91.25 214 GLN A O 1
ATOM 1683 N N . MET A 1 215 ? -23.051 -2.950 12.141 1.00 89.94 215 MET A N 1
ATOM 1684 C CA . MET A 1 215 ? -22.765 -1.635 11.559 1.00 89.94 215 MET A CA 1
ATOM 1685 C C . MET A 1 215 ? -21.275 -1.285 11.684 1.00 89.94 215 MET A C 1
ATOM 1687 O O . MET A 1 215 ? -20.648 -0.921 10.692 1.00 89.94 215 MET A O 1
ATOM 1691 N N . CYS A 1 216 ? -20.676 -1.455 12.871 1.00 89.00 216 CYS A N 1
ATOM 1692 C CA . CYS A 1 216 ? -19.250 -1.172 13.080 1.00 89.00 216 CYS A CA 1
ATOM 1693 C C . CYS A 1 216 ? -18.350 -2.045 12.204 1.00 89.00 216 CYS A C 1
ATOM 1695 O O . CYS A 1 216 ? -17.470 -1.534 11.510 1.00 89.00 216 CYS A O 1
ATOM 1697 N N . LEU A 1 217 ? -18.598 -3.357 12.190 1.00 90.31 217 LEU A N 1
ATOM 1698 C CA . LEU A 1 217 ? -17.833 -4.290 11.367 1.00 90.31 217 LEU A CA 1
ATOM 1699 C C . LEU A 1 217 ? -17.981 -3.993 9.880 1.00 90.31 217 LEU A C 1
ATOM 1701 O O . LEU A 1 217 ? -16.996 -4.064 9.151 1.00 90.31 217 LEU A O 1
ATOM 1705 N N . GLY A 1 218 ? -19.189 -3.653 9.437 1.00 89.94 218 GLY A N 1
ATOM 1706 C CA . GLY A 1 218 ? -19.461 -3.316 8.051 1.00 89.94 218 GLY A CA 1
ATOM 1707 C C . GLY A 1 218 ? -18.769 -2.020 7.621 1.00 89.94 218 GLY A C 1
ATOM 1708 O O . GLY A 1 218 ? -18.159 -1.994 6.555 1.00 89.94 218 GLY A O 1
ATOM 1709 N N . ILE A 1 219 ? -18.750 -0.989 8.476 1.00 88.19 219 ILE A N 1
ATOM 1710 C CA . ILE A 1 219 ? -17.968 0.238 8.241 1.00 88.19 219 ILE A CA 1
ATOM 1711 C C . ILE A 1 219 ? -16.479 -0.098 8.130 1.00 88.19 219 ILE A C 1
ATOM 1713 O O . ILE A 1 219 ? -15.839 0.266 7.145 1.00 88.19 219 ILE A O 1
ATOM 1717 N N . SER A 1 220 ? -15.917 -0.834 9.094 1.00 87.62 220 SER A N 1
ATOM 1718 C CA . SER A 1 220 ? -14.501 -1.213 9.051 1.00 87.62 220 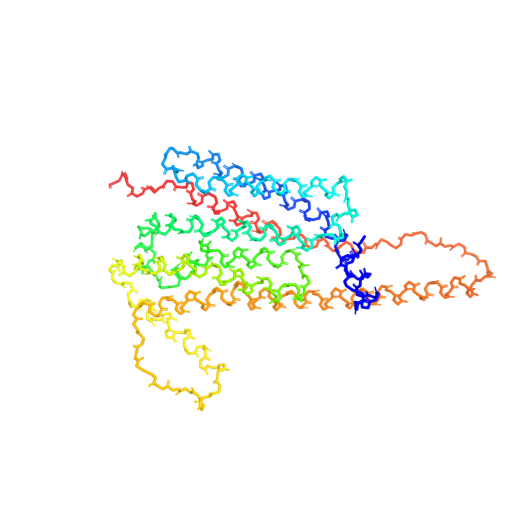SER A CA 1
ATOM 1719 C C . SER A 1 220 ? -14.166 -2.062 7.822 1.00 87.62 220 SER A C 1
ATOM 1721 O O . SER A 1 220 ? -13.157 -1.804 7.170 1.00 87.62 220 SER A O 1
ATOM 1723 N N . ALA A 1 221 ? -15.024 -3.018 7.453 1.00 89.06 221 ALA A N 1
ATOM 1724 C CA . ALA A 1 221 ? -14.864 -3.826 6.246 1.00 89.06 221 ALA A CA 1
ATOM 1725 C C . ALA A 1 221 ? -14.871 -2.961 4.985 1.00 89.06 221 ALA A C 1
ATOM 1727 O O . ALA A 1 221 ? -14.006 -3.129 4.125 1.00 89.06 221 ALA A O 1
ATOM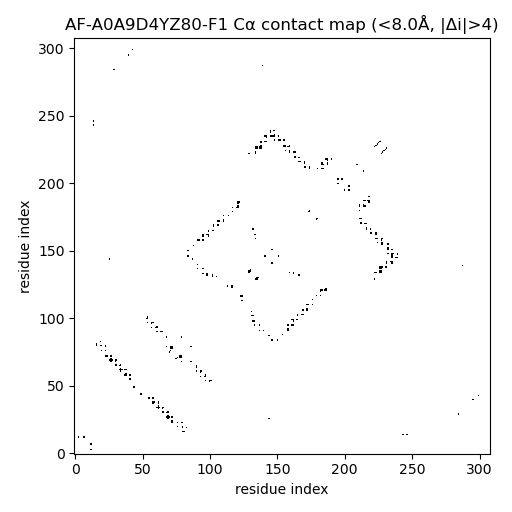 1728 N N . TYR A 1 222 ? -15.794 -2.002 4.899 1.00 89.25 222 TYR A N 1
ATOM 1729 C CA . TYR A 1 222 ? -15.864 -1.064 3.788 1.00 89.25 222 TYR A CA 1
ATOM 1730 C C . TYR A 1 222 ? -14.581 -0.233 3.676 1.00 89.25 222 TYR A C 1
ATOM 1732 O O . TYR A 1 222 ? -13.995 -0.152 2.598 1.00 89.25 222 TYR A O 1
ATOM 1740 N N . LEU A 1 223 ? -14.090 0.334 4.783 1.00 86.19 223 LEU A N 1
ATOM 1741 C CA . LEU A 1 223 ? -12.860 1.133 4.790 1.00 86.19 223 LEU A CA 1
ATOM 1742 C C . LEU A 1 223 ? -11.629 0.297 4.424 1.00 86.19 223 LEU A C 1
ATOM 1744 O O . LEU A 1 223 ? -10.811 0.718 3.606 1.00 86.19 223 LEU A O 1
ATOM 1748 N N . VAL A 1 224 ? -11.500 -0.900 4.997 1.00 87.62 224 VAL A N 1
ATOM 1749 C CA . VAL A 1 224 ? -10.400 -1.830 4.716 1.00 87.62 224 VAL A CA 1
ATOM 1750 C C . VAL A 1 224 ? -10.428 -2.287 3.258 1.00 87.62 224 VAL A C 1
ATOM 1752 O O . VAL A 1 224 ? -9.390 -2.302 2.598 1.00 87.62 224 VAL A O 1
ATOM 1755 N N . PHE A 1 225 ? -11.601 -2.607 2.716 1.00 88.75 225 PHE A N 1
ATOM 1756 C CA . PHE A 1 225 ? -11.740 -2.971 1.311 1.00 88.75 225 PHE A CA 1
ATOM 1757 C C . PHE A 1 225 ? -11.426 -1.785 0.396 1.00 88.75 225 PHE A C 1
ATOM 1759 O O . PHE A 1 225 ? -10.584 -1.895 -0.496 1.00 88.75 225 PHE A O 1
ATOM 1766 N N . PHE A 1 226 ? -12.054 -0.633 0.625 1.00 88.06 226 PHE A N 1
ATOM 1767 C CA . PHE A 1 226 ? -11.926 0.519 -0.257 1.00 88.06 226 PHE A CA 1
ATOM 1768 C C . PHE A 1 226 ? -10.510 1.101 -0.226 1.00 88.06 226 PHE A C 1
ATOM 1770 O O . PHE A 1 226 ? -9.851 1.178 -1.264 1.00 88.06 226 PHE A O 1
ATOM 1777 N N . PHE A 1 227 ? -10.002 1.449 0.961 1.00 86.19 227 PHE A N 1
ATOM 1778 C CA . PHE A 1 227 ? -8.682 2.063 1.113 1.00 86.19 227 PHE A CA 1
ATOM 1779 C C . PHE A 1 227 ? -7.551 1.037 1.112 1.00 86.19 227 PHE A C 1
ATOM 1781 O O . PHE A 1 227 ? -6.495 1.308 0.554 1.00 86.19 227 PHE A O 1
ATOM 1788 N N . GLY A 1 228 ? -7.747 -0.153 1.678 1.00 86.25 228 GLY A N 1
ATOM 1789 C CA . GLY A 1 228 ? -6.707 -1.184 1.703 1.00 86.25 228 GLY A CA 1
ATOM 1790 C C . GLY A 1 228 ? -6.563 -1.958 0.390 1.00 86.25 228 GLY A C 1
ATOM 1791 O O . GLY A 1 228 ? -5.479 -2.472 0.118 1.00 86.25 228 GLY A O 1
ATOM 1792 N N . THR A 1 229 ? -7.615 -2.027 -0.440 1.00 89.44 229 THR A N 1
ATOM 1793 C CA . THR A 1 229 ? -7.632 -2.875 -1.647 1.00 89.44 229 THR A CA 1
ATOM 1794 C C . THR A 1 229 ? -8.047 -2.128 -2.914 1.00 89.44 229 THR A C 1
ATOM 1796 O O . THR A 1 229 ? -7.218 -1.952 -3.805 1.00 89.44 229 THR A O 1
ATOM 1799 N N . ALA A 1 230 ? -9.300 -1.682 -3.025 1.00 89.81 230 ALA A N 1
ATOM 1800 C CA . ALA A 1 230 ? -9.872 -1.208 -4.288 1.00 89.81 230 ALA A CA 1
ATOM 1801 C C . ALA A 1 230 ? -9.155 0.035 -4.840 1.00 89.81 230 ALA A C 1
ATOM 1803 O O . ALA A 1 230 ? -8.690 0.036 -5.981 1.00 89.81 230 ALA A O 1
ATOM 1804 N N . LEU A 1 231 ? -9.003 1.073 -4.016 1.00 88.06 231 LEU A N 1
ATOM 1805 C CA . LEU A 1 231 ? -8.331 2.311 -4.396 1.00 88.06 231 LEU A CA 1
ATOM 1806 C C . LEU A 1 231 ? -6.840 2.099 -4.740 1.00 88.06 231 LEU A C 1
ATOM 1808 O O . LEU A 1 231 ? -6.415 2.552 -5.808 1.00 88.06 231 LEU A O 1
ATOM 1812 N N . PRO A 1 232 ? -6.020 1.398 -3.925 1.00 87.62 232 PRO A N 1
ATOM 1813 C CA . PRO A 1 232 ? -4.634 1.136 -4.302 1.00 87.62 232 PRO A CA 1
ATOM 1814 C C . PRO A 1 232 ? -4.497 0.224 -5.529 1.00 87.62 232 PRO A C 1
ATOM 1816 O O . PRO A 1 232 ? -3.569 0.431 -6.311 1.00 87.62 232 PRO A O 1
ATOM 1819 N N . LEU A 1 233 ? -5.410 -0.730 -5.757 1.00 90.44 233 LEU A N 1
ATOM 1820 C CA . LEU A 1 233 ? -5.443 -1.515 -6.999 1.00 90.44 233 LEU A CA 1
ATOM 1821 C C . LEU A 1 233 ? -5.730 -0.645 -8.219 1.00 90.44 233 LEU A C 1
ATOM 1823 O O . LEU A 1 233 ? -5.028 -0.760 -9.224 1.00 90.44 233 LEU A O 1
ATOM 1827 N N . TYR A 1 234 ? -6.724 0.238 -8.125 1.00 90.75 234 TYR A N 1
ATOM 1828 C CA . TYR A 1 234 ? -7.052 1.178 -9.191 1.00 90.75 234 TYR A CA 1
ATOM 1829 C C . TYR A 1 234 ? -5.853 2.074 -9.525 1.00 90.75 234 TYR A C 1
ATOM 1831 O O . TYR A 1 234 ? -5.454 2.181 -10.686 1.00 90.75 234 TYR A O 1
ATOM 1839 N N . LEU A 1 235 ? -5.193 2.639 -8.507 1.00 88.38 235 LEU A N 1
ATOM 1840 C CA . LEU A 1 235 ? -3.978 3.428 -8.716 1.00 88.38 235 LEU A CA 1
ATOM 1841 C C . LEU A 1 235 ? -2.841 2.600 -9.319 1.00 88.38 235 LEU A C 1
ATOM 1843 O O . LEU A 1 235 ? -2.183 3.067 -10.249 1.00 88.38 235 LEU A O 1
ATOM 1847 N N . ALA A 1 236 ? -2.608 1.378 -8.831 1.00 89.12 236 ALA A N 1
ATOM 1848 C CA . ALA A 1 236 ? -1.597 0.486 -9.393 1.00 89.12 236 ALA A CA 1
ATOM 1849 C C . ALA A 1 236 ? -1.878 0.196 -10.874 1.00 89.12 236 ALA A C 1
ATOM 1851 O O . ALA A 1 236 ? -0.955 0.241 -11.686 1.00 89.12 236 ALA A O 1
ATOM 1852 N N . TYR A 1 237 ? -3.146 -0.013 -11.239 1.00 90.00 237 TYR A N 1
ATOM 1853 C CA . TYR A 1 237 ? -3.572 -0.205 -12.621 1.00 90.00 237 TYR A CA 1
ATOM 1854 C C . TYR A 1 237 ? -3.281 1.019 -13.489 1.00 90.00 237 TYR A C 1
ATOM 1856 O O . TYR A 1 237 ? -2.606 0.895 -14.513 1.00 90.00 237 TYR A O 1
ATOM 1864 N N . CYS A 1 238 ? -3.699 2.212 -13.062 1.00 88.75 238 CYS A N 1
ATOM 1865 C CA . CYS A 1 238 ? -3.439 3.447 -13.803 1.00 88.75 238 CYS A CA 1
ATOM 1866 C C . CYS A 1 238 ? -1.936 3.720 -13.973 1.00 88.75 238 CYS A C 1
ATOM 1868 O O . CYS A 1 238 ? -1.488 4.117 -15.053 1.00 88.75 238 CYS A O 1
ATOM 1870 N N . LEU A 1 239 ? -1.142 3.511 -12.918 1.00 87.00 239 LEU A N 1
ATOM 1871 C CA . LEU A 1 239 ? 0.304 3.728 -12.945 1.00 87.00 239 LEU A CA 1
ATOM 1872 C C . LEU A 1 239 ? 1.020 2.699 -13.824 1.00 87.00 239 LEU A C 1
ATOM 1874 O O . LEU A 1 239 ? 1.897 3.073 -14.605 1.00 87.00 239 LEU A O 1
ATOM 1878 N N . GLU A 1 240 ? 0.642 1.423 -13.737 1.00 88.31 240 GLU A N 1
ATOM 1879 C CA . GLU A 1 240 ? 1.218 0.372 -14.573 1.00 88.31 240 GLU A CA 1
ATOM 1880 C C . GLU A 1 240 ? 0.851 0.569 -16.046 1.00 88.31 240 GLU A C 1
ATOM 1882 O O . GLU A 1 240 ? 1.722 0.445 -16.905 1.00 88.31 240 GLU A O 1
ATOM 1887 N N . TRP A 1 241 ? -0.394 0.947 -16.349 1.00 89.62 241 TRP A N 1
ATOM 1888 C CA . TRP A 1 241 ? -0.828 1.272 -17.708 1.00 89.62 241 TRP A CA 1
ATOM 1889 C C . TRP A 1 241 ? 0.038 2.375 -18.326 1.00 89.62 241 TRP A C 1
ATOM 1891 O O . TRP A 1 241 ? 0.603 2.203 -19.409 1.00 89.62 241 TRP A O 1
ATOM 1901 N N . ARG A 1 242 ? 0.212 3.491 -17.603 1.00 89.94 242 ARG A N 1
ATOM 1902 C CA . ARG A 1 242 ? 1.069 4.608 -18.036 1.00 89.94 242 ARG A CA 1
ATOM 1903 C C . ARG A 1 242 ? 2.520 4.166 -18.225 1.00 89.94 242 ARG A C 1
ATOM 1905 O O . ARG A 1 242 ? 3.138 4.506 -19.232 1.00 89.94 242 ARG A O 1
ATOM 1912 N N . ALA A 1 243 ? 3.054 3.372 -17.298 1.00 87.56 243 ALA A N 1
ATOM 1913 C CA . ALA A 1 243 ? 4.418 2.857 -17.388 1.00 87.56 243 ALA A CA 1
ATOM 1914 C C . ALA A 1 243 ? 4.611 1.921 -18.595 1.00 87.56 243 ALA A C 1
ATOM 1916 O O . ALA A 1 243 ? 5.636 2.002 -19.272 1.00 87.56 243 ALA A O 1
ATOM 1917 N N . ARG A 1 244 ? 3.627 1.065 -18.899 1.00 89.88 244 ARG A N 1
ATOM 1918 C CA . ARG A 1 244 ? 3.646 0.172 -20.069 1.00 89.88 244 ARG A CA 1
ATOM 1919 C C . ARG A 1 244 ? 3.594 0.958 -21.378 1.00 89.88 244 ARG A C 1
ATOM 1921 O O . ARG A 1 244 ? 4.348 0.639 -22.295 1.00 89.88 244 ARG A O 1
ATOM 1928 N N . ALA A 1 245 ? 2.761 1.996 -21.456 1.00 90.69 245 ALA A N 1
ATOM 1929 C CA . ALA A 1 245 ? 2.690 2.872 -22.625 1.00 90.69 245 ALA A CA 1
ATOM 1930 C C . ALA A 1 245 ? 4.030 3.587 -22.880 1.00 90.69 245 ALA A C 1
ATOM 1932 O O . ALA A 1 245 ? 4.547 3.545 -23.998 1.00 90.69 245 ALA A O 1
ATOM 1933 N N . ALA A 1 246 ? 4.634 4.160 -21.834 1.00 89.00 246 ALA A N 1
ATOM 1934 C CA . ALA A 1 246 ? 5.944 4.805 -21.921 1.00 89.00 246 ALA A CA 1
ATOM 1935 C C . ALA A 1 246 ? 7.047 3.820 -22.346 1.00 89.00 246 ALA A C 1
ATOM 1937 O O . ALA A 1 246 ? 7.840 4.120 -23.235 1.00 89.00 246 ALA A O 1
ATOM 1938 N N . PHE A 1 247 ? 7.058 2.614 -21.772 1.00 90.88 247 PHE A N 1
ATOM 1939 C CA . PHE A 1 247 ? 8.009 1.565 -22.142 1.00 90.88 247 PHE A CA 1
ATOM 1940 C C . PHE A 1 247 ? 7.870 1.142 -23.611 1.00 90.88 247 PHE A C 1
ATOM 1942 O O . PHE A 1 247 ? 8.867 0.981 -24.311 1.00 90.88 247 PHE A O 1
ATOM 1949 N N . ALA A 1 248 ? 6.638 0.992 -24.107 1.00 92.31 248 ALA A N 1
ATOM 1950 C CA . ALA A 1 248 ? 6.393 0.657 -25.506 1.00 92.31 248 ALA A CA 1
ATOM 1951 C C . ALA A 1 248 ? 6.852 1.773 -26.461 1.00 92.31 248 ALA A C 1
ATOM 1953 O O . ALA A 1 248 ? 7.391 1.474 -27.527 1.00 92.31 248 ALA A O 1
ATOM 1954 N N . ALA A 1 249 ? 6.663 3.042 -26.086 1.00 93.06 249 ALA A N 1
ATOM 1955 C CA . ALA A 1 249 ? 7.145 4.185 -26.858 1.00 93.06 249 ALA A CA 1
ATOM 1956 C C . ALA A 1 249 ? 8.683 4.226 -26.918 1.00 93.06 249 ALA A C 1
ATOM 1958 O O . ALA A 1 249 ? 9.246 4.333 -28.007 1.00 93.06 249 ALA A O 1
ATOM 1959 N N . GLU A 1 250 ? 9.358 4.045 -25.778 1.00 91.19 250 GLU A N 1
ATOM 1960 C CA . GLU A 1 250 ? 10.825 4.001 -25.691 1.00 91.19 250 GLU A CA 1
ATOM 1961 C C . GLU A 1 250 ? 11.400 2.839 -26.518 1.00 91.19 250 GLU A C 1
ATOM 1963 O O . GLU A 1 250 ? 12.317 3.033 -27.315 1.00 91.19 250 GLU A O 1
ATOM 1968 N N . ALA A 1 251 ? 10.787 1.653 -26.441 1.00 90.94 251 ALA A N 1
ATOM 1969 C CA . ALA A 1 251 ? 11.191 0.498 -27.242 1.00 90.94 251 ALA A CA 1
ATOM 1970 C C . ALA A 1 251 ? 11.014 0.724 -28.757 1.00 90.94 251 ALA A C 1
ATOM 1972 O O . ALA A 1 251 ? 11.830 0.257 -29.552 1.00 90.94 251 ALA A O 1
ATOM 1973 N N . ARG A 1 252 ? 9.962 1.438 -29.187 1.00 92.81 252 ARG A N 1
ATOM 1974 C CA . ARG A 1 252 ? 9.779 1.814 -30.603 1.00 92.81 252 ARG A CA 1
ATOM 1975 C C . ARG A 1 252 ? 10.837 2.817 -31.054 1.00 92.81 252 ARG A C 1
ATOM 1977 O O . ARG A 1 252 ? 11.357 2.669 -32.155 1.00 92.81 252 ARG A O 1
ATOM 1984 N N . HIS A 1 253 ? 11.162 3.802 -30.218 1.00 92.56 253 HIS A N 1
ATOM 1985 C CA . HIS A 1 253 ? 12.183 4.798 -30.530 1.00 92.56 253 HIS A CA 1
ATOM 1986 C C . HIS A 1 253 ? 13.572 4.160 -30.674 1.00 92.56 253 HIS A C 1
ATOM 1988 O O . HIS A 1 253 ? 14.231 4.371 -31.686 1.00 92.56 253 HIS A O 1
ATOM 1994 N N . GLN A 1 254 ? 13.955 3.275 -29.748 1.00 90.31 254 GLN A N 1
ATOM 1995 C CA . GLN A 1 254 ? 15.215 2.524 -29.828 1.00 90.31 254 GLN A CA 1
ATOM 1996 C C . GLN A 1 254 ? 15.302 1.659 -31.092 1.00 90.31 254 GLN A C 1
ATOM 1998 O O . GLN A 1 254 ? 16.350 1.589 -31.726 1.00 90.31 254 GLN A O 1
ATOM 2003 N N . ARG A 1 255 ? 14.197 1.024 -31.508 1.00 90.38 255 ARG A N 1
ATOM 2004 C CA . ARG A 1 255 ? 14.160 0.251 -32.761 1.00 90.38 255 ARG A CA 1
ATOM 2005 C C . ARG A 1 255 ? 14.326 1.122 -34.002 1.00 90.38 255 ARG A C 1
ATOM 2007 O O . ARG A 1 255 ? 14.978 0.680 -34.938 1.00 90.38 255 ARG A O 1
ATOM 2014 N N . ARG A 1 256 ? 13.756 2.333 -34.013 1.00 91.31 256 ARG A N 1
ATOM 2015 C CA . ARG A 1 256 ? 13.950 3.294 -35.112 1.00 91.31 256 ARG A CA 1
ATOM 2016 C C . ARG A 1 256 ? 15.405 3.743 -35.195 1.00 91.31 256 ARG A C 1
ATOM 2018 O O . ARG A 1 256 ? 15.990 3.622 -36.258 1.00 91.31 256 ARG A O 1
ATOM 2025 N N . GLN A 1 257 ? 16.004 4.117 -34.064 1.00 89.75 257 GLN A N 1
ATOM 2026 C CA . GLN A 1 257 ? 17.421 4.488 -34.003 1.00 89.75 257 GLN A CA 1
ATOM 2027 C C . GLN A 1 257 ? 18.341 3.351 -34.469 1.00 89.75 257 GLN A C 1
ATOM 2029 O O . GLN A 1 257 ? 19.294 3.591 -35.200 1.00 89.75 257 GLN A O 1
ATOM 2034 N N . LEU A 1 258 ? 18.049 2.101 -34.093 1.00 89.19 258 LEU A N 1
ATOM 2035 C CA . LEU A 1 258 ? 18.810 0.939 -34.565 1.00 89.19 258 LEU A CA 1
ATOM 2036 C C . LEU A 1 258 ? 18.618 0.686 -36.069 1.00 89.19 258 LEU A C 1
ATOM 2038 O O . LEU A 1 258 ? 19.583 0.357 -36.750 1.00 89.19 258 LEU A O 1
ATOM 2042 N N . ALA A 1 259 ? 17.403 0.849 -36.600 1.00 87.94 259 ALA A N 1
ATOM 2043 C CA . ALA A 1 259 ? 17.139 0.704 -38.032 1.00 87.94 259 ALA A CA 1
ATOM 2044 C C . ALA A 1 259 ? 17.834 1.801 -38.858 1.00 87.94 259 ALA A C 1
ATOM 2046 O O . ALA A 1 259 ? 18.441 1.500 -39.883 1.00 87.94 259 ALA A O 1
ATOM 2047 N N . GLU A 1 260 ? 17.810 3.048 -38.380 1.00 87.44 260 GLU A N 1
ATOM 2048 C CA . GLU A 1 260 ? 18.538 4.178 -38.968 1.00 87.44 260 GLU A CA 1
ATOM 2049 C C . GLU A 1 260 ? 20.055 3.973 -38.884 1.00 87.44 260 GLU A C 1
ATOM 2051 O O . GLU A 1 260 ? 20.755 4.242 -39.852 1.00 87.44 260 GLU A O 1
ATOM 2056 N N . ALA A 1 261 ? 20.576 3.415 -37.787 1.00 83.75 261 ALA A N 1
ATOM 2057 C CA . ALA A 1 261 ? 22.001 3.110 -37.644 1.00 83.75 261 ALA A CA 1
ATOM 2058 C C . ALA A 1 261 ? 22.482 1.994 -38.589 1.00 83.75 261 ALA A C 1
ATOM 2060 O O . ALA A 1 261 ? 23.611 2.037 -39.075 1.00 83.75 261 ALA A O 1
ATOM 2061 N N . VAL A 1 262 ? 21.640 0.990 -38.853 1.00 82.38 262 VAL A N 1
ATOM 2062 C CA . VAL A 1 262 ? 21.957 -0.103 -39.788 1.00 82.38 262 VAL A CA 1
ATOM 2063 C C . VAL A 1 262 ? 21.786 0.344 -41.246 1.00 82.38 262 VAL A C 1
ATOM 2065 O O . VAL A 1 262 ? 22.563 -0.082 -42.099 1.00 82.38 262 VAL A O 1
ATOM 2068 N N . GLY A 1 263 ? 20.820 1.224 -41.535 1.00 74.75 263 GLY A N 1
ATOM 2069 C CA . GLY A 1 263 ? 20.608 1.807 -42.867 1.00 74.75 263 GLY A CA 1
ATOM 2070 C C . GLY A 1 263 ? 21.558 2.963 -43.215 1.00 74.75 263 GLY A C 1
ATOM 2071 O O . GLY A 1 263 ? 21.890 3.155 -44.379 1.00 74.75 263 GLY A O 1
ATOM 2072 N N . GLY A 1 264 ? 22.041 3.705 -42.218 1.00 66.06 264 GLY A N 1
ATOM 2073 C CA . GLY A 1 264 ? 22.890 4.896 -42.340 1.00 66.06 264 GLY A CA 1
ATOM 2074 C C . GLY A 1 264 ? 24.389 4.606 -42.347 1.00 66.06 264 GLY A C 1
ATOM 2075 O O . GLY A 1 264 ? 25.179 5.372 -41.793 1.00 66.06 264 GLY A O 1
ATOM 2076 N N . ARG A 1 265 ? 24.817 3.501 -42.966 1.00 57.38 265 ARG A N 1
ATOM 2077 C CA . ARG A 1 265 ? 26.236 3.156 -43.137 1.00 57.38 265 ARG A CA 1
ATOM 2078 C C . ARG A 1 265 ? 26.880 4.012 -44.244 1.00 57.38 265 ARG A C 1
ATOM 2080 O O . ARG A 1 265 ? 27.379 3.476 -45.221 1.00 57.38 265 ARG A O 1
ATOM 2087 N N . ALA A 1 266 ? 26.856 5.336 -44.088 1.00 52.75 266 ALA A N 1
ATOM 2088 C CA . ALA A 1 266 ? 27.669 6.294 -44.839 1.00 52.75 266 ALA A CA 1
ATOM 2089 C C . ALA A 1 266 ? 27.713 7.651 -44.106 1.00 52.75 266 ALA A C 1
ATOM 2091 O O . ALA A 1 266 ? 27.034 8.596 -44.481 1.00 52.75 266 ALA A O 1
ATOM 2092 N N . GLY A 1 267 ? 28.542 7.738 -43.061 1.00 54.22 267 GLY A N 1
ATOM 2093 C CA . GLY A 1 267 ? 29.122 9.004 -42.597 1.00 54.22 267 GLY A CA 1
ATOM 2094 C C . GLY A 1 267 ? 28.295 9.849 -41.621 1.00 54.22 267 GLY A C 1
ATOM 2095 O O . GLY A 1 267 ? 27.343 10.513 -42.005 1.00 54.22 267 GLY A O 1
ATOM 2096 N N . GLY A 1 268 ? 28.772 9.939 -40.374 1.00 53.09 268 GLY A N 1
ATOM 2097 C CA . GLY A 1 268 ? 28.548 11.124 -39.536 1.00 53.09 268 GLY A CA 1
ATOM 2098 C C . GLY A 1 268 ? 27.995 10.859 -38.137 1.00 53.09 268 GLY A C 1
ATOM 2099 O O . GLY A 1 268 ? 26.791 10.793 -37.951 1.00 53.09 268 GLY A O 1
ATOM 2100 N N . GLY A 1 269 ? 28.910 10.754 -37.166 1.00 55.00 269 GLY A N 1
ATOM 2101 C CA . GLY A 1 269 ? 28.762 11.111 -35.745 1.00 55.00 269 GLY A CA 1
ATOM 2102 C C . GLY A 1 269 ? 27.422 10.866 -35.037 1.00 55.00 269 GLY A C 1
ATOM 2103 O O . GLY A 1 269 ? 26.499 11.666 -35.134 1.00 55.00 269 GLY A O 1
ATOM 2104 N N . PHE A 1 270 ? 27.376 9.842 -34.181 1.00 57.53 270 PHE A N 1
ATOM 2105 C CA . PHE A 1 270 ? 26.329 9.705 -33.164 1.00 57.53 270 PHE A CA 1
ATOM 2106 C C . PHE A 1 270 ? 26.383 10.870 -32.155 1.00 57.53 270 PHE A C 1
ATOM 2108 O O . PHE A 1 270 ? 27.430 11.058 -31.528 1.00 57.53 270 PHE A O 1
ATOM 2115 N N . PRO A 1 271 ? 25.281 11.605 -31.908 1.00 60.97 271 PRO A N 1
ATOM 2116 C CA . PRO A 1 271 ? 25.213 12.515 -30.774 1.00 60.97 271 PRO A CA 1
ATOM 2117 C C . PRO A 1 271 ? 25.073 11.710 -29.467 1.00 60.97 271 PRO A C 1
ATOM 2119 O O . PRO A 1 271 ? 24.204 10.835 -29.365 1.00 60.97 271 PRO A O 1
ATOM 2122 N N . PRO A 1 272 ? 25.909 11.971 -28.448 1.00 54.53 272 PRO A N 1
ATOM 2123 C CA . PRO A 1 272 ? 25.840 11.265 -27.180 1.00 54.53 272 PRO A CA 1
ATOM 2124 C C . PRO A 1 272 ? 24.734 11.842 -26.286 1.00 54.53 272 PRO A C 1
ATOM 2126 O O . PRO A 1 272 ? 24.659 13.044 -26.054 1.00 54.53 272 PRO A O 1
ATOM 2129 N N . GLY A 1 273 ? 23.931 10.949 -25.704 1.00 50.84 273 GLY A N 1
ATOM 2130 C CA . GLY A 1 273 ? 23.270 11.197 -24.421 1.00 50.84 273 GLY A CA 1
ATOM 2131 C C . GLY A 1 273 ? 21.885 11.835 -24.476 1.00 50.84 273 GLY A C 1
ATOM 2132 O O . GLY A 1 273 ? 21.688 12.930 -23.959 1.00 50.84 273 GLY A O 1
ATOM 2133 N N . ALA A 1 274 ? 20.883 11.103 -24.972 1.00 50.81 274 ALA A N 1
ATOM 2134 C CA . ALA A 1 274 ? 19.501 11.381 -24.589 1.00 50.81 274 ALA A CA 1
ATOM 2135 C C . ALA A 1 274 ? 19.357 11.135 -23.075 1.00 50.81 274 ALA A C 1
ATOM 2137 O O . ALA A 1 274 ? 19.238 9.992 -22.624 1.00 50.81 274 ALA A O 1
ATOM 2138 N N . GLN A 1 275 ? 19.432 12.209 -22.285 1.00 49.56 275 GLN A N 1
ATOM 2139 C CA . GLN A 1 275 ? 19.115 12.184 -20.862 1.00 49.56 275 GLN A CA 1
ATOM 2140 C C . GLN A 1 275 ? 17.701 11.624 -20.701 1.00 49.56 275 GLN A C 1
ATOM 2142 O O . GLN A 1 275 ? 16.721 12.226 -21.140 1.00 49.56 275 GLN A O 1
ATOM 2147 N N . GLN A 1 276 ? 17.600 10.435 -20.104 1.00 50.03 276 GLN A N 1
ATOM 2148 C CA . GLN A 1 276 ? 16.313 9.854 -19.750 1.00 50.03 276 GLN A CA 1
ATOM 2149 C C . GLN A 1 276 ? 15.573 10.845 -18.846 1.00 50.03 276 GLN A C 1
ATOM 2151 O O . GLN A 1 276 ? 16.150 11.267 -17.839 1.00 50.03 276 GLN A O 1
ATOM 2156 N N . PRO A 1 277 ? 14.315 11.206 -19.157 1.00 49.56 277 PRO A N 1
ATOM 2157 C CA . PRO A 1 277 ? 13.540 12.079 -18.295 1.00 49.56 277 PRO A CA 1
ATOM 2158 C C . PRO A 1 277 ? 13.441 11.426 -16.918 1.00 49.56 277 PRO A C 1
ATOM 2160 O O . PRO A 1 277 ? 12.874 10.339 -16.749 1.00 49.56 277 PRO A O 1
ATOM 2163 N N . SER A 1 278 ? 14.053 12.071 -15.927 1.00 48.91 278 SER A N 1
ATOM 2164 C CA . SER A 1 278 ? 13.994 11.629 -14.549 1.00 48.91 278 SER A CA 1
ATOM 2165 C C . SER A 1 278 ? 12.546 11.772 -14.093 1.00 48.91 278 SER A C 1
ATOM 2167 O O . SER A 1 278 ? 12.025 12.873 -13.948 1.00 48.91 278 SER A O 1
ATOM 2169 N N . LEU A 1 279 ? 11.866 10.646 -13.877 1.00 47.38 279 LEU A N 1
ATOM 2170 C CA . LEU A 1 279 ? 10.558 10.586 -13.219 1.00 47.38 279 LEU A CA 1
ATOM 2171 C C . LEU A 1 279 ? 10.725 10.931 -11.722 1.00 47.38 279 LEU A C 1
ATOM 2173 O O . LEU A 1 279 ? 10.449 10.115 -10.846 1.00 47.38 279 LEU A O 1
ATOM 2177 N N . THR A 1 280 ? 11.222 12.132 -11.423 1.00 44.72 280 THR A N 1
ATOM 2178 C CA . THR A 1 280 ? 11.492 12.695 -10.091 1.00 44.72 280 THR A CA 1
ATOM 2179 C C . THR A 1 280 ? 10.309 13.509 -9.575 1.00 44.72 280 THR A C 1
ATOM 2181 O O . THR A 1 280 ? 10.476 14.514 -8.893 1.00 44.72 280 THR A O 1
ATOM 2184 N N . GLY A 1 281 ? 9.085 13.041 -9.826 1.00 44.75 281 GLY A N 1
ATOM 2185 C CA . GLY A 1 281 ? 7.917 13.446 -9.040 1.00 44.75 281 GLY A CA 1
ATOM 2186 C C . GLY A 1 281 ? 7.984 12.815 -7.644 1.00 44.75 281 GLY A C 1
ATOM 2187 O O . GLY A 1 281 ? 7.221 11.899 -7.342 1.00 44.75 281 GLY A O 1
ATOM 2188 N N . LEU A 1 282 ? 8.960 13.235 -6.833 1.00 51.66 282 LEU A N 1
ATOM 2189 C CA . LEU A 1 282 ? 9.246 12.744 -5.474 1.00 51.66 282 LEU A CA 1
ATOM 2190 C C . LEU A 1 282 ? 8.349 13.369 -4.391 1.00 51.66 282 LEU A C 1
ATOM 2192 O O . LEU A 1 282 ? 8.344 12.886 -3.264 1.00 51.66 282 LEU A O 1
ATOM 2196 N N . TRP A 1 283 ? 7.512 14.339 -4.762 1.00 50.25 283 TRP A N 1
ATOM 2197 C CA . TRP A 1 283 ? 6.599 15.085 -3.889 1.00 50.25 283 TRP A CA 1
ATOM 2198 C C . TRP A 1 283 ? 5.790 14.271 -2.868 1.00 50.25 283 TRP A C 1
ATOM 2200 O O . TRP A 1 283 ? 5.664 14.693 -1.721 1.00 50.25 283 TRP A O 1
ATOM 2210 N N . PRO A 1 284 ? 5.244 13.085 -3.195 1.00 54.25 284 PRO A N 1
ATOM 2211 C CA . PRO A 1 284 ? 4.443 12.397 -2.203 1.00 54.25 284 PRO A CA 1
ATOM 2212 C C . PRO A 1 284 ? 5.320 11.756 -1.108 1.00 54.25 284 PRO A C 1
ATOM 2214 O O . PRO A 1 284 ? 4.801 11.423 -0.044 1.00 54.25 284 PRO A O 1
ATOM 2217 N N . LEU A 1 285 ? 6.627 11.505 -1.325 1.00 43.94 285 LEU A N 1
ATOM 2218 C CA . LEU A 1 285 ? 7.502 10.855 -0.324 1.00 43.94 285 LEU A CA 1
ATOM 2219 C C . LEU A 1 285 ? 7.669 11.786 0.882 1.00 43.94 285 LEU A C 1
ATOM 2221 O O . LEU A 1 285 ? 7.556 11.335 2.017 1.00 43.94 285 LEU A O 1
ATOM 2225 N N . ASP A 1 286 ? 7.783 13.079 0.601 1.00 50.84 286 ASP A N 1
ATOM 2226 C CA . ASP A 1 286 ? 7.828 14.147 1.592 1.00 50.84 286 ASP A CA 1
ATOM 2227 C C . ASP A 1 286 ? 6.501 14.262 2.351 1.00 50.84 286 ASP A C 1
ATOM 2229 O O . ASP A 1 286 ? 6.512 14.403 3.565 1.00 50.84 286 ASP A O 1
ATOM 2233 N N . LEU A 1 287 ? 5.354 14.069 1.683 1.00 49.94 287 LEU A N 1
ATOM 2234 C CA . LEU A 1 287 ? 4.038 13.981 2.340 1.00 49.94 287 LEU A CA 1
ATOM 2235 C C . LEU A 1 287 ? 3.898 12.744 3.241 1.00 49.94 287 LEU A C 1
ATOM 2237 O O . LEU A 1 287 ? 3.331 12.839 4.326 1.00 49.94 287 LEU A O 1
ATOM 2241 N N . HIS A 1 288 ? 4.430 11.586 2.832 1.00 46.19 288 HIS A N 1
ATOM 2242 C CA . HIS A 1 288 ? 4.456 10.389 3.682 1.00 46.19 288 HIS A CA 1
ATOM 2243 C C . HIS A 1 288 ? 5.307 10.632 4.934 1.00 46.19 288 HIS A C 1
ATOM 2245 O O . HIS A 1 288 ? 4.865 10.313 6.036 1.00 46.19 288 HIS A O 1
ATOM 2251 N N . PHE A 1 289 ? 6.476 11.261 4.785 1.00 51.59 289 PHE A N 1
ATOM 2252 C CA . PHE A 1 289 ? 7.319 11.627 5.920 1.00 51.59 289 PHE A CA 1
ATOM 2253 C C . PHE A 1 289 ? 6.697 12.706 6.796 1.00 51.59 289 PHE A C 1
ATOM 2255 O O . PHE A 1 289 ? 6.689 12.539 8.009 1.00 51.59 289 PHE A O 1
ATOM 2262 N N . ALA A 1 290 ? 6.095 13.742 6.215 1.00 52.97 290 ALA A N 1
ATOM 2263 C CA . ALA A 1 290 ? 5.355 14.754 6.957 1.00 52.97 290 ALA A CA 1
ATOM 2264 C C . ALA A 1 290 ? 4.209 14.116 7.754 1.00 52.97 290 ALA A C 1
ATOM 2266 O O . ALA A 1 290 ? 4.075 14.388 8.940 1.00 52.97 290 ALA A O 1
ATOM 2267 N N . SER A 1 291 ? 3.450 13.190 7.156 1.00 48.72 291 SER A N 1
ATOM 2268 C CA . SER A 1 291 ? 2.373 12.481 7.858 1.00 48.72 291 SER A CA 1
ATOM 2269 C C . SER A 1 291 ? 2.888 11.576 8.980 1.00 48.72 291 SER A C 1
ATOM 2271 O O . SER A 1 291 ? 2.304 11.559 10.055 1.00 48.72 291 SER A O 1
ATOM 2273 N N . ALA A 1 292 ? 4.006 10.870 8.774 1.00 48.25 292 ALA A N 1
ATOM 2274 C CA . ALA A 1 292 ? 4.613 10.014 9.790 1.00 48.25 292 ALA A CA 1
ATOM 2275 C C . ALA A 1 292 ? 5.225 10.831 10.940 1.00 48.25 292 ALA A C 1
ATOM 2277 O O . ALA A 1 292 ? 5.156 10.411 12.091 1.00 48.25 292 ALA A O 1
ATOM 2278 N N . VAL A 1 293 ? 5.784 12.008 10.646 1.00 50.41 293 VAL A N 1
ATOM 2279 C CA . VAL A 1 293 ? 6.296 12.955 11.645 1.00 50.41 293 VAL A CA 1
ATOM 2280 C C . VAL A 1 293 ? 5.146 13.579 12.432 1.00 50.41 293 VAL A C 1
ATOM 2282 O O . VAL A 1 293 ? 5.190 13.549 13.656 1.00 50.41 293 VAL A O 1
ATOM 2285 N N . VAL A 1 294 ? 4.091 14.063 11.767 1.00 54.84 294 VAL A N 1
ATOM 2286 C CA . VAL A 1 294 ? 2.867 14.561 12.425 1.00 54.84 294 VAL A CA 1
ATOM 2287 C C . VAL A 1 294 ? 2.256 13.474 13.303 1.00 54.84 294 VAL A C 1
ATOM 2289 O O . VAL A 1 294 ? 1.894 13.743 14.443 1.00 54.84 294 VAL A O 1
ATOM 2292 N N . TRP A 1 295 ? 2.214 12.235 12.811 1.00 45.84 295 TRP A N 1
ATOM 2293 C CA . TRP A 1 295 ? 1.751 11.082 13.569 1.00 45.84 295 TRP A CA 1
ATOM 2294 C C . TRP A 1 295 ? 2.597 10.851 14.825 1.00 45.84 295 TRP A C 1
ATOM 2296 O O . TRP A 1 295 ? 2.054 10.824 15.929 1.00 45.84 295 TRP A O 1
ATOM 2306 N N . CYS A 1 296 ? 3.924 10.773 14.679 1.00 46.25 296 CYS A N 1
ATOM 2307 C CA . CYS A 1 296 ? 4.838 10.628 15.810 1.00 46.25 296 CYS A CA 1
ATOM 2308 C C . CYS A 1 296 ? 4.635 11.761 16.824 1.00 46.25 296 CYS A C 1
ATOM 2310 O O . CYS A 1 296 ? 4.432 11.479 17.998 1.00 46.25 296 CYS A O 1
ATOM 2312 N N . ILE A 1 297 ? 4.585 13.020 16.381 1.00 51.06 297 ILE A N 1
ATOM 2313 C CA . ILE A 1 297 ? 4.358 14.185 17.249 1.00 51.06 297 ILE A CA 1
ATOM 2314 C C . ILE A 1 297 ? 3.005 14.086 17.968 1.00 51.06 297 ILE A C 1
ATOM 2316 O O . ILE A 1 297 ? 2.951 14.275 19.179 1.00 51.06 297 ILE A O 1
ATOM 2320 N N . SER A 1 298 ? 1.929 13.728 17.262 1.00 49.47 298 SER A N 1
ATOM 2321 C CA . SER A 1 298 ? 0.592 13.583 17.854 1.00 49.47 298 SER A CA 1
ATOM 2322 C C . SER A 1 298 ? 0.520 12.462 18.894 1.00 49.47 298 SER A C 1
ATOM 2324 O O . SER A 1 298 ? -0.186 12.596 19.887 1.00 49.47 298 SER A O 1
ATOM 2326 N N . SER A 1 299 ? 1.291 11.387 18.705 1.00 43.88 299 SER A N 1
ATOM 2327 C CA . SER A 1 299 ? 1.392 10.281 19.662 1.00 43.88 299 SER A CA 1
ATOM 2328 C C . SER A 1 299 ? 2.331 10.563 20.839 1.00 43.88 299 SER A C 1
ATOM 2330 O O . SER A 1 299 ? 2.220 9.913 21.872 1.00 43.88 299 SER A O 1
ATOM 2332 N N . LEU A 1 300 ? 3.255 11.519 20.681 1.00 44.59 300 LEU A N 1
ATOM 2333 C CA . LEU A 1 300 ? 4.197 11.958 21.715 1.00 44.59 300 LEU A CA 1
ATOM 2334 C C . LEU A 1 300 ? 3.644 13.093 22.571 1.00 44.59 300 LEU A C 1
ATOM 2336 O O . LEU A 1 300 ? 4.189 13.350 23.641 1.00 44.59 300 LEU A O 1
ATOM 2340 N N . ALA A 1 301 ? 2.594 13.780 22.114 1.00 44.59 301 ALA A N 1
ATOM 2341 C CA . ALA A 1 301 ? 1.891 14.750 22.930 1.00 44.59 301 ALA A CA 1
ATOM 2342 C C . ALA A 1 301 ? 1.305 14.002 24.142 1.00 44.59 301 ALA A C 1
ATOM 2344 O O . ALA A 1 301 ? 0.408 13.171 23.961 1.00 44.59 301 ALA A O 1
ATOM 2345 N N . PRO A 1 302 ? 1.799 14.237 25.374 1.00 41.38 302 PRO A N 1
ATOM 2346 C CA . PRO A 1 302 ? 1.157 13.669 26.546 1.00 41.38 302 PRO A CA 1
ATOM 2347 C C . PRO A 1 302 ? -0.307 14.122 26.547 1.00 41.38 302 PRO A C 1
ATOM 2349 O O . PRO A 1 302 ? -0.601 15.216 26.051 1.00 41.38 302 PRO A O 1
ATOM 2352 N N . PRO A 1 303 ? -1.246 13.332 27.094 1.00 46.44 303 PRO A N 1
ATOM 2353 C CA . PRO A 1 303 ? -2.583 13.835 27.345 1.00 46.44 303 PRO A CA 1
ATOM 2354 C C . PRO A 1 303 ? -2.458 15.000 28.335 1.00 46.44 303 PRO A C 1
ATOM 2356 O O . PRO A 1 303 ? -2.469 14.806 29.546 1.00 46.44 303 PRO A O 1
ATOM 2359 N N . LEU A 1 304 ? -2.359 16.225 27.811 1.00 44.38 304 LEU A N 1
ATOM 2360 C CA . LEU A 1 304 ? -2.362 17.482 28.566 1.00 44.38 304 LEU A CA 1
ATOM 2361 C C . LEU A 1 304 ? -3.662 17.659 29.378 1.00 44.38 304 LEU A C 1
ATOM 2363 O O . LEU A 1 304 ? -3.785 18.591 30.158 1.00 44.38 304 LEU A 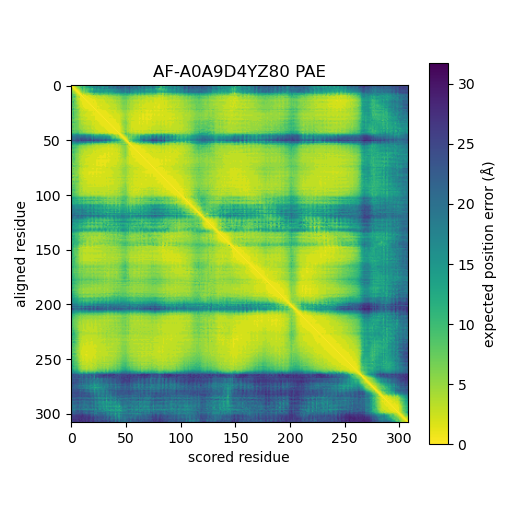O 1
ATOM 2367 N N . ALA A 1 305 ? -4.617 16.737 29.230 1.00 43.25 305 ALA A N 1
ATOM 2368 C CA . ALA A 1 305 ? -5.908 16.709 29.898 1.00 43.25 305 ALA A CA 1
ATOM 2369 C C . ALA A 1 305 ? -5.943 15.921 31.229 1.00 43.25 305 ALA A C 1
ATOM 2371 O O . ALA A 1 305 ? -7.030 15.639 31.715 1.00 43.25 305 ALA A O 1
ATOM 2372 N N . ARG A 1 306 ? -4.806 15.517 31.823 1.00 43.03 306 ARG A N 1
ATOM 2373 C CA . ARG A 1 306 ? -4.789 14.849 33.153 1.00 43.03 306 ARG A CA 1
ATOM 2374 C C . ARG A 1 306 ? -4.058 15.623 34.256 1.00 43.03 306 ARG A C 1
ATOM 2376 O O . ARG A 1 306 ? -3.636 15.020 35.237 1.00 43.03 306 ARG A O 1
ATOM 2383 N N . ALA A 1 307 ? -3.896 16.933 34.095 1.00 40.03 307 ALA A N 1
ATOM 2384 C CA . ALA A 1 307 ? -3.301 17.805 35.111 1.00 40.03 307 ALA A CA 1
ATOM 2385 C C . ALA A 1 307 ? -4.159 19.050 35.421 1.00 40.03 307 ALA A C 1
ATOM 2387 O O . ALA A 1 307 ? -3.617 20.069 35.842 1.00 40.03 307 ALA A O 1
ATOM 2388 N N . ALA A 1 308 ? -5.476 18.967 35.209 1.00 39.84 308 ALA A N 1
ATOM 2389 C CA . ALA A 1 308 ? -6.458 19.954 35.656 1.00 39.84 308 ALA A CA 1
ATOM 2390 C C . ALA A 1 308 ? -7.595 19.241 36.391 1.00 39.84 308 ALA A C 1
ATOM 2392 O O . ALA A 1 308 ? -8.048 18.199 35.860 1.00 39.84 308 ALA A O 1
#

Organism: Chlorella vulgaris (NCBI:txid3077)

Radius of gyration: 23.87 Å; Cα contacts (8 Å, |Δi|>4): 209; chains: 1; bounding box: 64×41×80 Å

Nearest PDB structures (foldseek):
  8u54-assembly1_B  TM=2.291E-01  e=4.319E-01  Homo sapiens
  7vvo-assembly1_R  TM=2.557E-01  e=4.117E+00  Homo sapiens
  4s0f-assembly1_A  TM=1.386E-01  e=5.865E+00  Acetivibrio thermocellus ATCC 27405

pLDDT: mean 77.65, std 15.59, range [39.84, 97.31]

Sequence (308 aa):
MDIFPAWFPEREVAFRRTAADRCANADRAGLRWCSRLLLVYALLNLSPHLSEAGSTVFIVLRCLLAEGVALCIVRRRRLYVRHRQQFVTALFVLLTGLNVAVGGVQARQLSGLFGIAFNSSGWATLLTDLLLRGPLWLFLFASRARLLVRWSLMLLPLLAVAAMQPAQQACKLYLQVPGIEQPLSLVWKALDVLHLSMVPLWRADIGPAPTSVQMCLGISAYLVFFFGTALPLYLAYCLEWRARAAFAAEARHQRRQLAEAVGGRAGGGFPPGAQQPSLTGLWPLDLHFASAVVWCISSLAPPLARAA

Foldseek 3Di:
DQPPPPPDDPLVVVLLLVVLLLCLVVLLVLLQVLLVLLVVLCVLVVPPVVPLVQLVVLSVVLSCLSNVLSVCCVPPVVVCSRCVLVSLLVNLVSLLSNLLSVLLVCLVVCLVVVLVQVVVALVSVLVCCLLRRCLLVLLLSLLSSLDALVSLQPRLVVSLVSSLVSLLVSLVSNVVRPPSQVSLVVLLVVVVVVVCVVDDVVPPDPDPDDDSSCSSSVSSSCSSCVSSHVVSSVSSVVVVVVSSVVSVVVVVVVVVVVVCVVVVPDDDDDDDDPDDPSPPPVVVSVVVVVSSVVVSVVVSPDPPVPPD

Secondary structure (DSSP, 8-state):
--SS-TTS-HHHHHHHHHHHHHHHHHHHHHHHHHHHHHHHHHHHT--TT---HHHHHHHHHHHHHHHHHHHHHHH-HHHHHHHHHHHHHHHHHHHHHHHHHHHHHHHHHHHHHHHHHHTT-HHHHHHHHHHHSSHHHHHHHHHHHT--HHHHHHHHHHHHHHHHHHHHHHHHHHTTSTTTHHHHHHHHHHHHHHHHTTS-GGG---PPPPPHHHHHHHHHHHHHHIIIIIHHHHHHHHHHHHHHHHHHHHHHHHHHHHHHHHH--SS--PPP----------HHHHHHHHHHHHHHHHHHS--GGG--

Mean predicted aligned error: 9.63 Å

Solvent-accessible surface area (backbone atoms only — not comparable to full-atom values): 17314 Å² total; per-residue (Å²): 135,78,87,68,61,89,83,60,55,67,70,56,57,52,51,51,44,53,54,38,53,70,41,44,65,58,51,31,53,52,27,48,52,52,24,53,53,51,50,50,50,49,63,75,52,63,50,84,86,59,69,60,62,67,44,58,51,38,51,52,54,45,30,52,50,26,44,51,50,30,48,35,43,72,80,38,40,70,58,38,38,75,43,42,70,58,57,52,47,53,54,51,52,44,48,51,51,35,40,44,57,43,36,56,54,47,48,66,67,38,51,66,56,44,60,59,38,55,76,73,34,56,63,54,43,54,51,48,50,37,73,65,58,35,27,49,54,46,23,58,48,45,63,66,63,66,54,55,50,78,56,44,68,58,48,28,56,54,53,31,58,62,53,45,59,42,50,55,58,42,44,61,58,50,71,72,44,88,78,46,60,61,43,49,51,52,53,40,52,54,50,47,56,57,47,54,75,74,44,71,73,94,70,68,74,88,68,79,84,73,51,73,67,54,42,45,50,49,51,50,49,49,47,27,44,42,39,25,26,54,52,29,48,52,50,28,43,57,51,49,52,54,51,50,53,52,50,54,51,52,55,52,51,53,50,50,56,52,50,48,58,70,71,55,81,72,84,81,81,86,84,86,74,86,77,72,83,76,87,72,83,56,66,62,59,57,50,52,49,50,50,52,48,51,47,51,51,63,72,64,52,69,75,81,80,77,82,119